Protein AF-K9U3Z9-F1 (afdb_monomer_lite)

InterPro domains:
  IPR059100 Bacterial TSP3 repeat [PF18884] (28-43)
  IPR059100 Bacterial TSP3 repeat [PF18884] (50-68)

pLDDT: mean 78.44, std 15.31, range [40.16, 95.62]

Sequence (198 aa):
MAPHNDRFLPPSHAQKVRRQKERELELDLDGDGLTVREELKYGLHPYAPDSDGDGIYDGDEVASNTNPRRYNNLKQPLQQRDRLQEYATNCISKKAELRQRYLEHAKRVLGRPQLTYDELASQIASDRWLAQALDSQVLQSAYSANEQDAQYLLSQSPYIQFHAHEADSTPDRLLSYVREVVAATNSNVLKTDEDLYI

Structure (mmCIF, N/CA/C/O backbone):
data_AF-K9U3Z9-F1
#
_entry.id   AF-K9U3Z9-F1
#
loop_
_atom_site.group_PDB
_atom_site.id
_atom_site.type_symbol
_atom_site.label_atom_id
_atom_site.label_alt_id
_atom_site.label_comp_id
_atom_site.label_asym_id
_atom_site.label_entity_id
_atom_site.label_seq_id
_atom_site.pdbx_PDB_ins_code
_atom_site.Cartn_x
_atom_site.Cartn_y
_atom_site.Cartn_z
_atom_site.occupancy
_atom_site.B_iso_or_equiv
_atom_site.auth_seq_id
_atom_site.auth_comp_id
_atom_site.auth_asym_id
_atom_site.auth_atom_id
_atom_site.pdbx_PDB_model_num
ATOM 1 N N . MET A 1 1 ? -32.522 39.594 -22.644 1.00 40.16 1 MET A N 1
ATOM 2 C CA . MET A 1 1 ? -31.278 38.813 -22.808 1.00 40.16 1 MET A CA 1
ATOM 3 C C . MET A 1 1 ? -30.742 38.537 -21.414 1.00 40.16 1 MET A C 1
ATOM 5 O O . MET A 1 1 ? -30.269 39.466 -20.779 1.00 40.16 1 MET A O 1
ATOM 9 N N . ALA A 1 2 ? -30.934 37.325 -20.894 1.00 43.78 2 ALA A N 1
ATOM 10 C CA . ALA A 1 2 ? -30.331 36.903 -19.628 1.00 43.78 2 ALA A CA 1
ATOM 11 C C . ALA A 1 2 ? -29.045 36.123 -19.954 1.00 43.78 2 ALA A C 1
ATOM 13 O O . ALA A 1 2 ? -29.073 35.335 -20.903 1.00 43.78 2 ALA A O 1
ATOM 14 N N . PRO A 1 3 ? -27.927 36.350 -19.246 1.00 54.16 3 PRO A N 1
ATOM 15 C CA . PRO A 1 3 ? -26.691 35.633 -19.517 1.00 54.16 3 PRO A CA 1
ATOM 16 C C . PRO A 1 3 ? -26.856 34.157 -19.145 1.00 54.16 3 PRO A C 1
ATOM 18 O O . PRO A 1 3 ? -27.373 33.824 -18.077 1.00 54.16 3 PRO A O 1
ATOM 21 N N . HIS A 1 4 ? -26.427 33.278 -20.051 1.00 48.12 4 HIS A N 1
ATOM 22 C CA . HIS A 1 4 ? -26.295 31.851 -19.800 1.00 48.12 4 HIS A CA 1
ATOM 23 C C . HIS A 1 4 ? -25.329 31.651 -18.633 1.00 48.12 4 HIS A C 1
ATOM 25 O O . HIS A 1 4 ? -24.129 31.875 -18.750 1.00 48.12 4 HIS A O 1
ATOM 31 N N . ASN A 1 5 ? -25.885 31.271 -17.487 1.00 44.75 5 ASN A N 1
ATOM 32 C CA . ASN A 1 5 ? -25.116 30.795 -16.357 1.00 44.75 5 ASN A CA 1
ATOM 33 C C . ASN A 1 5 ? -24.644 29.385 -16.734 1.00 44.75 5 ASN A C 1
ATOM 35 O O . ASN A 1 5 ? -25.454 28.454 -16.719 1.00 44.75 5 ASN A O 1
ATOM 39 N N . ASP A 1 6 ? -23.382 29.249 -17.149 1.00 51.72 6 ASP A N 1
ATOM 40 C CA . ASP A 1 6 ? -22.739 27.953 -17.370 1.00 51.72 6 ASP A CA 1
ATOM 41 C C . ASP A 1 6 ? -22.708 27.213 -16.034 1.00 51.72 6 ASP A C 1
ATOM 43 O O . ASP A 1 6 ? -21.829 27.371 -15.185 1.00 51.72 6 ASP A O 1
ATOM 47 N N . ARG A 1 7 ? -23.777 26.452 -15.811 1.00 54.66 7 ARG A N 1
ATOM 48 C CA . ARG A 1 7 ? -24.009 25.654 -14.622 1.00 54.66 7 ARG A CA 1
ATOM 49 C C . ARG A 1 7 ? -22.943 24.568 -14.628 1.00 54.66 7 ARG A C 1
ATOM 51 O O . ARG A 1 7 ? -23.078 23.578 -15.341 1.00 54.66 7 ARG A O 1
ATOM 58 N N . PHE A 1 8 ? -21.876 24.783 -13.864 1.00 61.97 8 PHE A N 1
ATOM 59 C CA . PHE A 1 8 ? -20.831 23.798 -13.612 1.00 61.97 8 PHE A CA 1
ATOM 60 C C . PHE A 1 8 ? -21.503 22.524 -13.080 1.00 61.97 8 PHE A C 1
ATOM 62 O O . PHE A 1 8 ? -21.902 22.447 -11.917 1.00 61.97 8 PHE A O 1
ATOM 69 N N . LEU A 1 9 ? -21.732 21.549 -13.960 1.00 53.47 9 LEU A N 1
ATOM 70 C CA . LEU A 1 9 ? -22.293 20.264 -13.572 1.00 53.47 9 LEU A CA 1
ATOM 71 C C . LEU A 1 9 ? -21.217 19.521 -12.774 1.00 53.47 9 LEU A C 1
ATOM 73 O O . LEU A 1 9 ? -20.093 19.377 -13.267 1.00 53.47 9 LEU A O 1
ATOM 77 N N . PRO A 1 10 ? -21.518 19.053 -11.551 1.00 63.38 10 PRO A N 1
ATOM 78 C CA . PRO A 1 10 ? -20.562 18.260 -10.801 1.00 63.38 10 PRO A CA 1
ATOM 79 C C . PRO A 1 10 ? -20.246 16.969 -11.573 1.00 63.38 10 PRO A C 1
ATOM 81 O O . PRO A 1 10 ? -21.118 16.427 -12.259 1.00 63.38 10 PRO A O 1
ATOM 84 N N . PRO A 1 11 ? -19.009 16.453 -11.471 1.00 65.62 11 PRO A N 1
ATOM 85 C CA . PRO A 1 11 ? -18.611 15.254 -12.194 1.00 65.62 11 PRO A CA 1
ATOM 86 C C . PRO A 1 11 ? -19.498 14.064 -11.812 1.00 65.62 11 PRO A C 1
ATOM 88 O O . PRO A 1 11 ? -19.771 13.825 -10.631 1.00 65.62 11 PRO A O 1
ATOM 91 N N . SER A 1 12 ? -19.911 13.298 -12.823 1.00 78.06 12 SER A N 1
ATOM 92 C CA . SER A 1 12 ? -20.665 12.051 -12.644 1.00 78.06 12 SER A CA 1
ATOM 93 C C . SER A 1 12 ? -19.870 11.022 -11.832 1.00 78.06 12 SER A C 1
ATOM 95 O O . SER A 1 12 ? -18.638 11.059 -11.795 1.00 78.06 12 SER A O 1
ATOM 97 N N . HIS A 1 13 ? -20.556 10.050 -11.221 1.00 67.88 13 HIS A N 1
ATOM 98 C CA . HIS A 1 13 ? -19.904 8.956 -10.489 1.00 67.88 13 HIS A CA 1
ATOM 99 C C . HIS A 1 13 ? -18.873 8.210 -11.358 1.00 67.88 13 HIS A C 1
ATOM 101 O O . HIS A 1 13 ? -17.751 7.982 -10.921 1.00 67.88 13 HIS A O 1
ATOM 107 N N . ALA A 1 14 ? -19.190 7.952 -12.631 1.00 67.31 14 ALA A N 1
ATOM 108 C CA . ALA A 1 14 ? -18.262 7.325 -13.572 1.00 67.31 14 ALA A CA 1
ATOM 109 C C . ALA A 1 14 ? -16.999 8.171 -13.832 1.00 67.31 14 ALA A C 1
ATOM 111 O O . ALA A 1 14 ? -15.903 7.628 -13.959 1.00 67.31 14 ALA A O 1
ATOM 112 N N . GLN A 1 15 ? -17.124 9.502 -13.885 1.00 71.06 15 GLN A N 1
ATOM 113 C CA . GLN A 1 15 ? -15.974 10.404 -14.020 1.00 71.06 15 GLN A CA 1
ATOM 114 C C . GLN A 1 15 ? -15.142 10.472 -12.734 1.00 71.06 15 GLN A C 1
ATOM 116 O O . GLN A 1 15 ? -13.920 10.567 -12.818 1.00 71.06 15 GLN A O 1
ATOM 121 N N . LYS A 1 16 ? -15.778 10.388 -11.557 1.00 68.19 16 LYS A N 1
ATOM 122 C CA . LYS A 1 16 ? -15.077 10.304 -10.266 1.00 68.19 16 LYS A CA 1
ATOM 123 C C . LYS A 1 16 ? -14.263 9.010 -10.162 1.00 68.19 16 LYS A C 1
ATOM 125 O O . LYS A 1 16 ? -13.071 9.086 -9.893 1.00 68.19 16 LYS A O 1
ATOM 130 N N . VAL A 1 17 ? -14.867 7.862 -10.482 1.00 66.38 17 VAL A N 1
ATOM 131 C CA . VAL A 1 17 ? -14.200 6.545 -10.477 1.00 66.38 17 VAL A CA 1
ATOM 132 C C . VAL A 1 17 ? -13.048 6.487 -11.486 1.00 66.38 17 VAL A C 1
ATOM 134 O O . VAL A 1 17 ? -11.973 5.989 -11.166 1.00 66.38 17 VAL A O 1
ATOM 137 N N . ARG A 1 18 ? -13.227 7.035 -12.696 1.00 73.25 18 ARG A N 1
ATOM 138 C CA . ARG A 1 18 ? -12.149 7.108 -13.700 1.00 73.25 18 ARG A CA 1
ATOM 139 C C . ARG A 1 18 ? -10.963 7.941 -13.225 1.00 73.25 18 ARG A C 1
ATOM 141 O O . ARG A 1 18 ? -9.842 7.453 -13.273 1.00 73.25 18 ARG A O 1
ATOM 148 N N . ARG A 1 19 ? -11.216 9.143 -12.699 1.00 72.19 19 ARG A N 1
ATOM 149 C CA . ARG A 1 19 ? -10.159 9.998 -12.135 1.00 72.19 19 ARG A CA 1
ATOM 150 C C . ARG A 1 19 ? -9.452 9.335 -10.957 1.00 72.19 19 ARG A C 1
ATOM 152 O O . ARG A 1 19 ? -8.249 9.486 -10.808 1.00 72.19 19 ARG A O 1
ATOM 159 N N . GLN A 1 20 ? -10.193 8.610 -10.125 1.00 67.69 20 GLN A N 1
ATOM 160 C CA . GLN A 1 20 ? -9.635 7.875 -8.994 1.00 67.69 20 GLN A CA 1
ATOM 161 C C . GLN A 1 20 ? -8.691 6.761 -9.464 1.00 67.69 20 GLN A C 1
ATOM 163 O O . GLN A 1 20 ? -7.553 6.697 -9.010 1.00 67.69 20 GLN A O 1
ATOM 168 N N . LYS A 1 21 ? -9.127 5.957 -10.443 1.00 75.19 21 LYS A N 1
ATOM 169 C CA . LYS A 1 21 ? -8.301 4.918 -11.068 1.00 75.19 21 LYS A CA 1
ATOM 170 C C . LYS A 1 21 ? -7.051 5.497 -11.739 1.00 75.19 21 LYS A C 1
ATOM 172 O O . LYS A 1 21 ? -5.985 4.908 -11.655 1.00 75.19 21 LYS A O 1
ATOM 177 N N . GLU A 1 22 ? -7.166 6.640 -12.409 1.00 79.44 22 GLU A N 1
ATOM 178 C CA . GLU A 1 22 ? -6.026 7.300 -13.058 1.00 79.44 22 GLU A CA 1
ATOM 179 C C . GLU A 1 22 ? -4.981 7.793 -12.052 1.00 79.44 22 GLU A C 1
ATOM 181 O O . GLU A 1 22 ? -3.794 7.645 -12.324 1.00 79.44 22 GLU A O 1
ATOM 186 N N . ARG A 1 23 ? -5.411 8.307 -10.890 1.00 79.06 23 ARG A N 1
ATOM 187 C CA . ARG A 1 23 ? -4.505 8.744 -9.816 1.00 79.06 23 ARG A CA 1
ATOM 188 C C . ARG A 1 23 ? -3.756 7.590 -9.164 1.00 79.06 23 ARG A C 1
ATOM 190 O O . ARG A 1 23 ? -2.570 7.728 -8.919 1.00 79.06 23 ARG A O 1
ATOM 197 N N . GLU A 1 24 ? -4.436 6.476 -8.896 1.00 81.56 24 GLU A N 1
ATOM 198 C CA . GLU A 1 24 ? -3.820 5.251 -8.355 1.00 81.56 24 GLU A CA 1
ATOM 199 C C . GLU A 1 24 ? -2.694 4.748 -9.269 1.00 81.56 24 GLU A C 1
ATOM 201 O O . GLU A 1 24 ? -1.624 4.386 -8.800 1.00 81.56 24 GLU A O 1
ATOM 206 N N . LEU A 1 25 ? -2.902 4.816 -10.588 1.00 87.50 25 LEU A N 1
ATOM 207 C CA . LEU A 1 25 ? -1.903 4.431 -11.585 1.00 87.50 25 LEU A CA 1
ATOM 208 C C . LEU A 1 25 ? -0.651 5.331 -11.599 1.00 87.50 25 LEU A C 1
ATOM 210 O O . LEU A 1 25 ? 0.338 4.964 -12.221 1.00 87.50 25 LEU A O 1
ATOM 214 N N . GLU A 1 26 ? -0.692 6.505 -10.973 1.00 89.31 26 GLU A N 1
ATOM 215 C CA . GLU A 1 26 ? 0.417 7.471 -10.935 1.00 89.31 26 GLU A CA 1
ATOM 216 C C . GLU A 1 26 ? 1.172 7.457 -9.598 1.00 89.31 26 GLU A C 1
ATOM 218 O O . GLU A 1 26 ? 2.056 8.286 -9.386 1.00 89.31 26 GLU A O 1
ATOM 223 N N . LEU A 1 27 ? 0.828 6.538 -8.691 1.00 87.62 27 LEU A N 1
ATOM 224 C CA . LEU A 1 27 ? 1.519 6.352 -7.415 1.00 87.62 27 LEU A CA 1
ATOM 225 C C . LEU A 1 27 ? 2.671 5.356 -7.547 1.00 87.62 27 LEU A C 1
ATOM 227 O O . LEU A 1 27 ? 2.605 4.456 -8.373 1.00 87.62 27 LEU A O 1
ATOM 231 N N . ASP A 1 28 ? 3.676 5.517 -6.693 1.00 88.62 28 ASP A N 1
ATOM 232 C CA . ASP A 1 28 ? 4.820 4.616 -6.498 1.00 88.62 28 ASP A CA 1
ATOM 233 C C . ASP A 1 28 ? 4.625 3.920 -5.141 1.00 88.62 28 ASP A C 1
ATOM 235 O O . ASP A 1 28 ? 4.981 4.458 -4.092 1.00 88.62 28 ASP A O 1
ATOM 239 N N . LEU A 1 29 ? 3.867 2.821 -5.134 1.00 86.94 29 LEU A N 1
ATOM 240 C CA . LEU A 1 29 ? 3.216 2.293 -3.925 1.00 86.94 29 LEU A CA 1
ATOM 241 C C . LEU A 1 29 ? 4.158 1.521 -2.991 1.00 86.94 29 LEU A C 1
ATOM 243 O O . LEU A 1 29 ? 3.881 1.444 -1.781 1.00 86.94 29 LEU A O 1
ATOM 247 N N . ASP A 1 30 ? 5.246 0.975 -3.521 1.00 85.06 30 ASP A N 1
ATOM 248 C CA . ASP A 1 30 ? 6.311 0.310 -2.772 1.00 85.06 30 ASP A CA 1
ATOM 249 C C . ASP A 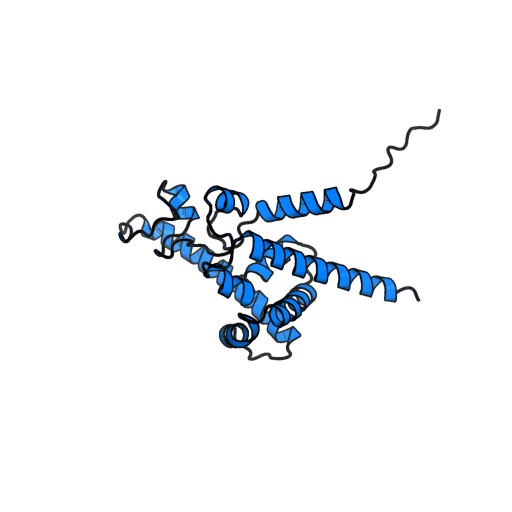1 30 ? 7.599 1.135 -2.659 1.00 85.06 30 ASP A C 1
ATOM 251 O O . ASP A 1 30 ? 8.429 0.829 -1.793 1.00 85.06 30 ASP A O 1
ATOM 255 N N . GLY A 1 31 ? 7.697 2.240 -3.398 1.00 82.88 31 GLY A N 1
ATOM 256 C CA . GLY A 1 31 ? 8.757 3.225 -3.266 1.00 82.88 31 GLY A CA 1
ATOM 257 C C . GLY A 1 31 ? 10.001 2.887 -4.073 1.00 82.88 31 GLY A C 1
ATOM 258 O O . GLY A 1 31 ? 11.070 3.362 -3.692 1.00 82.88 31 GLY A O 1
ATOM 259 N N . ASP A 1 32 ? 9.905 2.047 -5.099 1.00 83.06 32 ASP A N 1
ATOM 260 C CA . ASP A 1 32 ? 11.041 1.579 -5.897 1.00 83.06 32 ASP A CA 1
ATOM 261 C C . ASP A 1 32 ? 11.401 2.520 -7.068 1.00 83.06 32 ASP A C 1
ATOM 263 O O . ASP A 1 32 ? 12.413 2.325 -7.745 1.00 83.06 32 ASP A O 1
ATOM 267 N N . GLY A 1 33 ? 10.593 3.568 -7.270 1.00 85.69 33 GLY A N 1
ATOM 268 C CA . GLY A 1 33 ? 10.784 4.582 -8.304 1.00 85.69 33 GLY A CA 1
ATOM 269 C C . GLY A 1 33 ? 9.969 4.370 -9.575 1.00 85.69 33 GLY A C 1
ATOM 270 O O . GLY A 1 33 ? 10.052 5.220 -10.470 1.00 85.69 33 GLY A O 1
ATOM 271 N N . LEU A 1 34 ? 9.173 3.303 -9.663 1.00 89.12 34 LEU A N 1
ATOM 272 C CA . LEU A 1 34 ? 8.210 3.082 -10.734 1.00 89.12 34 LEU A CA 1
ATOM 273 C C . LEU A 1 34 ? 6.796 3.430 -10.275 1.00 89.12 34 LEU A C 1
ATOM 275 O O . LEU A 1 34 ? 6.372 3.180 -9.154 1.00 89.12 34 LEU A O 1
ATOM 279 N N . THR A 1 35 ? 6.023 4.027 -11.177 1.00 93.00 35 THR A N 1
ATOM 280 C CA . THR A 1 35 ? 4.585 4.172 -10.944 1.00 93.00 35 THR A CA 1
ATOM 281 C C . THR A 1 35 ? 3.870 2.846 -11.181 1.00 93.00 35 THR A C 1
ATOM 283 O O . THR A 1 35 ? 4.245 2.087 -12.075 1.00 93.00 35 THR A O 1
ATOM 286 N N . VAL A 1 36 ? 2.726 2.639 -10.525 1.00 90.25 36 VAL A N 1
ATOM 287 C CA . VAL A 1 36 ? 1.837 1.485 -10.755 1.00 90.25 36 VAL A CA 1
ATOM 288 C C . VAL A 1 36 ? 1.567 1.283 -12.256 1.00 90.25 36 VAL A C 1
ATOM 290 O O . VAL A 1 36 ? 1.498 0.158 -12.747 1.00 90.25 36 VAL A O 1
ATOM 293 N N . ARG A 1 37 ? 1.412 2.362 -13.037 1.00 92.44 37 ARG A N 1
ATOM 294 C CA . ARG A 1 37 ? 1.233 2.282 -14.499 1.00 92.44 37 ARG A CA 1
ATOM 295 C C . ARG A 1 37 ? 2.447 1.687 -15.209 1.00 92.44 37 ARG A C 1
ATOM 297 O O . ARG A 1 37 ? 2.268 0.933 -16.168 1.00 92.44 37 ARG A O 1
ATOM 304 N N . GLU A 1 38 ? 3.648 2.083 -14.812 1.00 93.31 38 GLU A N 1
ATOM 305 C CA . GLU A 1 38 ? 4.902 1.585 -15.378 1.00 93.31 38 GLU A CA 1
ATOM 306 C C . GLU A 1 38 ? 5.121 0.131 -14.992 1.00 93.31 38 GLU A C 1
ATOM 308 O O . GLU A 1 38 ? 5.372 -0.696 -15.869 1.00 93.31 38 GLU A O 1
ATOM 313 N N . GLU A 1 39 ? 4.906 -0.208 -13.730 1.00 92.50 39 GLU A N 1
ATOM 314 C CA . GLU A 1 39 ? 5.017 -1.575 -13.240 1.00 92.50 39 GLU A CA 1
ATOM 315 C C . GLU A 1 39 ? 4.067 -2.515 -13.972 1.00 92.50 39 GLU A C 1
ATOM 317 O O . GLU A 1 39 ? 4.501 -3.506 -14.558 1.00 92.50 39 GLU A O 1
ATOM 322 N N . LEU A 1 40 ? 2.783 -2.160 -14.083 1.00 90.81 40 LEU A N 1
ATOM 323 C CA . LEU A 1 40 ? 1.809 -2.959 -14.835 1.00 90.81 40 LEU A CA 1
ATOM 324 C C . LEU A 1 40 ? 2.183 -3.104 -16.319 1.00 90.81 40 LEU A C 1
ATOM 326 O O . LEU A 1 40 ? 1.872 -4.124 -16.936 1.00 90.81 40 LEU A O 1
ATOM 330 N N . LYS A 1 41 ? 2.861 -2.110 -16.906 1.00 91.50 41 LYS A N 1
ATOM 331 C CA . LYS A 1 41 ? 3.338 -2.160 -18.297 1.00 91.50 41 LYS A CA 1
ATOM 332 C C . LYS A 1 41 ? 4.510 -3.130 -18.464 1.00 91.50 41 LYS A C 1
ATOM 334 O O . LYS A 1 41 ? 4.579 -3.809 -19.489 1.00 91.50 41 LYS A O 1
ATOM 339 N N . TYR A 1 42 ? 5.412 -3.198 -17.488 1.00 87.19 42 TYR A N 1
ATOM 340 C CA . TYR A 1 42 ? 6.500 -4.181 -17.447 1.00 87.19 42 TYR A CA 1
ATOM 341 C C . TYR A 1 42 ? 6.038 -5.543 -16.889 1.00 87.19 42 TYR A C 1
ATOM 343 O O . TYR A 1 42 ? 6.725 -6.554 -17.033 1.00 87.19 42 TYR A O 1
ATOM 351 N N . GLY A 1 43 ? 4.824 -5.596 -16.336 1.00 88.62 43 GLY A N 1
ATOM 352 C CA . GLY A 1 43 ? 4.223 -6.754 -15.682 1.00 88.62 43 GLY A CA 1
ATOM 353 C C . GLY A 1 43 ? 4.829 -7.059 -14.306 1.00 88.62 43 GLY A C 1
ATOM 354 O O . GLY A 1 43 ? 4.812 -8.215 -13.882 1.00 88.62 43 GLY A O 1
ATOM 355 N N . LEU A 1 44 ? 5.378 -6.038 -13.664 1.00 89.81 44 LEU A N 1
ATOM 356 C CA . LEU A 1 44 ? 5.907 -6.035 -12.306 1.00 89.81 44 LEU A CA 1
ATOM 357 C C . LEU A 1 44 ? 4.775 -5.919 -11.285 1.00 89.81 44 LEU A C 1
ATOM 359 O O . LEU A 1 44 ? 3.596 -5.832 -11.664 1.00 89.81 44 LEU A O 1
ATOM 363 N N . HIS A 1 45 ? 5.120 -5.985 -10.005 1.00 89.62 45 HIS A N 1
ATOM 364 C CA . HIS A 1 45 ? 4.149 -6.051 -8.932 1.00 89.62 45 HIS A CA 1
ATOM 365 C C . HIS A 1 45 ? 4.131 -4.763 -8.081 1.00 89.62 45 HIS A C 1
ATOM 367 O O . HIS A 1 45 ? 5.000 -4.628 -7.231 1.00 89.62 45 HIS A O 1
ATOM 373 N N . PRO A 1 46 ? 3.048 -3.948 -8.122 1.00 90.81 46 PRO A N 1
ATOM 374 C CA . PRO A 1 46 ? 2.977 -2.615 -7.496 1.00 90.81 46 PRO A CA 1
ATOM 375 C C . PRO A 1 46 ? 3.053 -2.484 -5.980 1.00 90.81 46 PRO A C 1
ATOM 377 O O . PRO A 1 46 ? 2.685 -1.467 -5.406 1.00 90.81 46 PRO A O 1
ATOM 380 N N . TYR A 1 47 ? 3.409 -3.551 -5.294 1.00 89.25 47 TYR A N 1
ATOM 381 C CA . TYR A 1 47 ? 3.547 -3.577 -3.844 1.00 89.25 47 TYR A CA 1
ATOM 382 C C . TYR A 1 47 ? 4.823 -4.319 -3.425 1.00 89.25 47 TYR A C 1
ATOM 384 O O . TYR A 1 47 ? 5.006 -4.584 -2.229 1.00 89.25 47 TYR A O 1
ATOM 392 N N . ALA A 1 48 ? 5.662 -4.689 -4.393 1.00 86.88 48 ALA A N 1
ATOM 393 C CA . ALA A 1 48 ? 6.870 -5.469 -4.224 1.00 86.88 48 ALA A CA 1
ATOM 394 C C . ALA A 1 48 ? 8.011 -4.765 -4.982 1.00 86.88 48 ALA A C 1
ATOM 396 O O . ALA A 1 48 ? 8.105 -4.927 -6.191 1.00 86.88 48 ALA A O 1
ATOM 397 N N . PRO A 1 49 ? 8.922 -4.075 -4.268 1.00 84.12 49 PRO A N 1
ATOM 398 C CA . PRO A 1 49 ? 9.940 -3.230 -4.900 1.00 84.12 49 PRO A CA 1
ATOM 399 C C . PRO A 1 49 ? 11.013 -4.022 -5.664 1.00 84.12 49 PRO A C 1
ATOM 401 O O . PRO A 1 49 ? 11.897 -3.439 -6.271 1.00 84.12 49 PRO A O 1
ATOM 404 N N . ASP A 1 50 ? 10.987 -5.346 -5.542 1.00 85.50 50 ASP A N 1
ATOM 405 C CA . ASP A 1 50 ? 11.837 -6.322 -6.217 1.00 85.50 50 ASP A CA 1
ATOM 406 C C . ASP A 1 50 ? 10.901 -7.477 -6.598 1.00 85.50 50 ASP A C 1
ATOM 408 O O . ASP A 1 50 ? 10.495 -8.279 -5.740 1.00 85.50 50 ASP A O 1
ATOM 412 N N . SER A 1 51 ? 10.458 -7.486 -7.855 1.00 86.94 51 SER A N 1
ATOM 413 C CA . SER A 1 51 ? 9.427 -8.406 -8.343 1.00 86.94 51 SER A CA 1
ATOM 414 C C . SER A 1 51 ? 9.944 -9.826 -8.557 1.00 86.94 51 SER A C 1
ATOM 416 O O . SER A 1 51 ? 9.143 -10.768 -8.571 1.00 86.94 51 SER A O 1
ATOM 418 N N . ASP A 1 52 ? 11.250 -10.007 -8.762 1.00 84.94 52 ASP A N 1
ATOM 419 C CA . ASP A 1 52 ? 11.848 -11.318 -9.030 1.00 84.94 52 ASP A CA 1
ATOM 420 C C . ASP A 1 52 ? 12.666 -11.894 -7.863 1.00 84.94 52 ASP A C 1
ATOM 422 O O . ASP A 1 52 ? 12.940 -13.101 -7.841 1.00 84.94 52 ASP A O 1
ATOM 426 N N . GLY A 1 53 ? 12.933 -11.080 -6.844 1.00 83.75 53 GLY A N 1
ATOM 427 C CA . GLY A 1 53 ? 13.514 -11.462 -5.564 1.00 83.75 53 GLY A CA 1
ATOM 428 C C . GLY A 1 53 ? 15.034 -11.598 -5.577 1.00 83.75 53 GLY A C 1
ATOM 429 O O . GLY A 1 53 ? 15.578 -12.300 -4.711 1.00 83.75 53 GLY A O 1
ATOM 430 N N . ASP A 1 54 ? 15.732 -11.018 -6.553 1.00 79.81 54 ASP A N 1
ATOM 431 C CA . ASP A 1 54 ? 17.190 -11.112 -6.668 1.00 79.81 54 ASP A CA 1
ATOM 432 C C . ASP A 1 54 ? 17.973 -10.103 -5.807 1.00 79.81 54 ASP A C 1
ATOM 434 O O . ASP A 1 54 ? 19.192 -10.243 -5.614 1.00 79.81 54 ASP A O 1
ATOM 438 N N . GLY A 1 55 ? 17.262 -9.154 -5.198 1.00 78.56 55 GLY A N 1
ATOM 439 C CA . GLY A 1 55 ? 17.796 -8.105 -4.342 1.00 78.56 55 GLY A CA 1
ATOM 440 C C . GLY A 1 55 ? 18.153 -6.808 -5.069 1.00 78.56 55 GLY A C 1
ATOM 441 O O . GLY A 1 55 ? 18.821 -5.962 -4.460 1.00 78.56 55 GLY A O 1
ATOM 442 N N . ILE A 1 56 ? 17.758 -6.647 -6.330 1.00 79.44 56 ILE A N 1
ATOM 443 C CA . ILE A 1 56 ? 17.806 -5.401 -7.098 1.00 79.44 56 ILE A CA 1
ATOM 444 C C . ILE A 1 56 ? 16.366 -4.905 -7.268 1.00 79.44 56 ILE A C 1
ATOM 446 O O . ILE A 1 56 ? 15.458 -5.688 -7.496 1.00 79.44 56 ILE A O 1
ATOM 450 N N . TYR A 1 57 ? 16.141 -3.602 -7.103 1.00 85.94 57 TYR A N 1
ATOM 451 C CA . TYR A 1 57 ? 14.798 -3.048 -7.248 1.00 85.94 57 TYR A CA 1
ATOM 452 C C . TYR A 1 57 ? 14.397 -2.883 -8.709 1.00 85.94 57 TYR A C 1
ATOM 454 O O . TYR A 1 57 ? 15.244 -2.554 -9.549 1.00 85.94 57 TYR A O 1
ATOM 462 N N . ASP A 1 58 ? 13.107 -3.038 -9.007 1.00 87.62 58 ASP A N 1
ATOM 463 C CA . ASP A 1 58 ? 12.638 -3.032 -10.391 1.00 87.62 58 ASP A CA 1
ATOM 464 C C . ASP A 1 58 ? 12.924 -1.680 -11.070 1.00 87.62 58 ASP A C 1
ATOM 466 O O . ASP A 1 58 ? 13.375 -1.633 -12.222 1.00 87.62 58 ASP A O 1
ATOM 470 N N . GLY A 1 59 ? 12.741 -0.567 -10.354 1.00 85.44 59 GLY A N 1
ATOM 471 C CA . GLY A 1 59 ? 13.095 0.772 -10.830 1.00 85.44 59 GLY A CA 1
ATOM 472 C C . GLY A 1 59 ? 14.575 0.941 -11.184 1.00 85.44 59 GLY A C 1
ATOM 473 O O . GLY A 1 59 ? 14.904 1.546 -12.213 1.00 85.44 59 GLY A O 1
ATOM 474 N N . ASP A 1 60 ? 15.478 0.348 -10.400 1.00 83.56 60 ASP A N 1
ATOM 475 C CA . ASP A 1 60 ? 16.920 0.374 -10.672 1.00 83.56 60 ASP A CA 1
ATOM 476 C C . ASP A 1 60 ? 17.272 -0.454 -11.910 1.00 83.56 60 ASP A C 1
ATOM 478 O O . ASP A 1 60 ? 18.125 -0.062 -12.722 1.00 83.56 60 ASP A O 1
ATOM 482 N N . GLU A 1 61 ? 16.599 -1.588 -12.082 1.00 86.81 61 GLU A N 1
ATOM 483 C CA . GLU A 1 61 ? 16.763 -2.451 -13.241 1.00 86.81 61 GLU A CA 1
ATOM 484 C C . GLU A 1 61 ? 16.271 -1.792 -14.528 1.00 86.81 61 GLU A C 1
ATOM 486 O O . GLU A 1 61 ? 16.991 -1.762 -15.534 1.00 86.81 61 GLU A O 1
ATOM 491 N N . VAL A 1 62 ? 15.091 -1.170 -14.490 1.00 87.69 62 VAL A N 1
ATOM 492 C CA . VAL A 1 62 ? 14.551 -0.400 -15.616 1.00 87.69 62 VAL A CA 1
ATOM 493 C C . VAL A 1 62 ? 15.482 0.762 -15.971 1.00 87.69 62 VAL A C 1
ATOM 495 O O . VAL A 1 62 ? 15.814 0.943 -17.147 1.00 87.69 62 VAL A O 1
ATOM 498 N N . ALA A 1 63 ? 15.970 1.518 -14.982 1.00 85.69 63 ALA A N 1
ATOM 499 C CA . ALA A 1 63 ? 16.910 2.619 -15.205 1.00 85.69 63 ALA A CA 1
ATOM 500 C C . ALA A 1 63 ? 18.252 2.143 -15.793 1.00 85.69 63 ALA A C 1
ATOM 502 O O . ALA A 1 63 ? 18.872 2.843 -16.603 1.00 85.69 63 ALA A O 1
ATOM 503 N N . SER A 1 64 ? 18.686 0.936 -15.425 1.00 80.81 64 SER A N 1
ATOM 504 C CA . SER A 1 64 ? 19.929 0.313 -15.894 1.00 80.81 64 SER A CA 1
ATOM 505 C C . SER A 1 64 ? 19.773 -0.470 -17.204 1.00 80.81 64 SER A C 1
ATOM 507 O O . SER A 1 64 ? 20.763 -1.001 -17.713 1.00 80.81 64 SER A O 1
ATOM 509 N N . ASN A 1 65 ? 18.569 -0.511 -17.790 1.00 84.81 65 ASN A N 1
ATOM 510 C CA . ASN A 1 65 ? 18.212 -1.354 -18.938 1.00 84.81 65 ASN A CA 1
ATOM 511 C C . ASN A 1 65 ? 18.497 -2.856 -18.712 1.00 84.81 65 ASN A C 1
ATOM 513 O O . ASN A 1 65 ? 18.857 -3.571 -19.655 1.00 84.81 65 ASN A O 1
ATOM 517 N N . THR A 1 66 ? 18.358 -3.339 -17.476 1.00 83.69 66 THR A N 1
ATOM 518 C CA . THR A 1 66 ? 18.325 -4.775 -17.161 1.00 83.69 66 THR A CA 1
ATOM 519 C C . THR A 1 66 ? 16.880 -5.283 -17.169 1.00 83.69 66 THR A C 1
ATOM 521 O O . THR A 1 66 ? 15.976 -4.590 -17.641 1.00 83.69 66 THR A O 1
ATOM 524 N N . ASN A 1 67 ? 16.664 -6.548 -16.801 1.00 86.00 67 ASN A N 1
ATOM 525 C CA . ASN A 1 67 ? 15.353 -7.177 -16.919 1.00 86.00 67 ASN A CA 1
ATOM 526 C C . ASN A 1 67 ? 14.755 -7.404 -15.520 1.00 86.00 67 ASN A C 1
ATOM 528 O O . ASN A 1 67 ? 15.106 -8.426 -14.941 1.00 86.00 67 ASN A O 1
ATOM 532 N N . PRO A 1 68 ? 13.789 -6.569 -15.078 1.00 87.56 68 PRO A N 1
ATOM 533 C CA . PRO A 1 68 ? 13.186 -6.591 -13.731 1.00 87.56 68 PRO A CA 1
ATOM 534 C C . PRO A 1 68 ? 12.306 -7.813 -13.417 1.00 87.56 68 PRO A C 1
ATOM 536 O O . PRO A 1 68 ? 11.491 -7.835 -12.506 1.00 87.56 68 PRO A O 1
ATOM 539 N N . ARG A 1 69 ? 12.351 -8.831 -14.272 1.00 87.44 69 ARG A N 1
ATOM 540 C CA . ARG A 1 69 ? 11.561 -10.064 -14.139 1.00 87.44 69 ARG A CA 1
ATOM 541 C C . ARG A 1 69 ? 12.427 -11.303 -14.147 1.00 87.44 69 ARG A C 1
ATOM 543 O O . ARG A 1 69 ? 11.911 -12.421 -14.276 1.00 87.44 69 ARG A O 1
ATOM 550 N N . ARG A 1 70 ? 13.736 -11.114 -14.195 1.00 85.94 70 ARG A N 1
ATOM 551 C CA . ARG A 1 70 ? 14.683 -12.183 -14.402 1.00 85.94 70 ARG A CA 1
ATOM 552 C C . ARG A 1 70 ? 15.750 -12.115 -13.327 1.00 85.94 70 ARG A C 1
ATOM 554 O O . ARG A 1 70 ? 16.799 -11.517 -13.546 1.00 85.94 70 ARG A O 1
ATOM 561 N N . TYR A 1 71 ? 15.541 -12.989 -12.351 1.00 81.62 71 TYR A N 1
ATOM 562 C CA . TYR A 1 71 ? 16.456 -13.243 -11.255 1.00 81.62 71 TYR A CA 1
ATOM 563 C C . TYR A 1 71 ? 17.931 -13.202 -11.677 1.00 81.62 71 TYR A C 1
ATOM 565 O O . TYR A 1 71 ? 18.406 -14.039 -12.470 1.00 81.62 71 TYR A O 1
ATOM 573 N N . ASN A 1 72 ? 18.661 -12.229 -11.142 1.00 78.56 72 ASN A N 1
ATOM 574 C CA . ASN A 1 72 ? 20.059 -11.981 -11.429 1.00 78.56 72 ASN A CA 1
ATOM 575 C C . ASN A 1 72 ? 20.979 -12.557 -10.345 1.00 78.56 72 ASN A C 1
ATOM 577 O O . ASN A 1 72 ? 21.160 -12.026 -9.254 1.00 78.56 72 ASN A O 1
ATOM 581 N N . ASN A 1 73 ? 21.703 -13.621 -10.698 1.00 71.69 73 ASN A N 1
ATOM 582 C CA . ASN A 1 73 ? 22.703 -14.221 -9.806 1.00 71.69 73 ASN A CA 1
ATOM 583 C C . ASN A 1 73 ? 23.978 -13.367 -9.643 1.00 71.69 73 ASN A C 1
ATOM 585 O O . ASN A 1 73 ? 24.842 -13.699 -8.822 1.00 71.69 73 ASN A O 1
ATOM 589 N N . LEU A 1 74 ? 24.170 -12.324 -10.458 1.00 64.38 74 LEU A N 1
ATOM 590 C CA . LEU A 1 74 ? 25.374 -11.500 -10.443 1.00 64.38 74 LEU A CA 1
ATOM 591 C C . LEU A 1 74 ? 25.181 -10.332 -9.476 1.00 64.38 74 LEU A C 1
ATOM 593 O O . LEU A 1 74 ? 24.625 -9.297 -9.833 1.00 64.38 74 LEU A O 1
ATOM 597 N N . LYS A 1 75 ? 25.718 -10.465 -8.256 1.00 55.28 75 LYS A N 1
ATOM 598 C CA . LYS A 1 75 ? 25.841 -9.327 -7.331 1.00 55.28 75 LYS A CA 1
ATOM 599 C C . LYS A 1 75 ? 26.567 -8.188 -8.049 1.00 55.28 75 LYS A C 1
ATOM 601 O O . LYS A 1 75 ? 27.721 -8.362 -8.446 1.00 55.28 75 LYS A O 1
ATOM 606 N N . GLN A 1 76 ? 25.898 -7.046 -8.208 1.00 54.81 76 GLN A N 1
ATOM 607 C CA . GLN A 1 76 ? 26.420 -5.928 -8.991 1.00 54.81 76 GLN A CA 1
ATOM 608 C C . GLN A 1 76 ? 27.836 -5.490 -8.537 1.00 54.81 76 GLN A C 1
ATOM 610 O O . GLN A 1 76 ? 28.168 -5.582 -7.340 1.00 54.81 76 GLN A O 1
ATOM 615 N N . PRO A 1 77 ? 28.685 -4.996 -9.465 1.00 47.84 77 PRO A N 1
ATOM 616 C CA . PRO A 1 77 ? 30.015 -4.489 -9.140 1.00 47.84 77 PRO A CA 1
ATOM 617 C C . PRO A 1 77 ? 29.959 -3.339 -8.122 1.00 47.84 77 PRO A C 1
ATOM 619 O O . PRO A 1 77 ? 29.093 -2.470 -8.182 1.00 47.84 77 PRO A O 1
ATOM 622 N N . LEU A 1 78 ? 30.937 -3.309 -7.211 1.00 45.81 78 LEU A N 1
ATOM 623 C CA . LEU A 1 78 ? 31.018 -2.417 -6.043 1.00 45.81 78 LEU A CA 1
ATOM 624 C C . LEU A 1 78 ? 30.865 -0.908 -6.316 1.00 45.81 78 LEU A C 1
ATOM 626 O O . LEU A 1 78 ? 30.494 -0.186 -5.405 1.00 45.81 78 LEU A O 1
ATOM 630 N N . GLN A 1 79 ? 31.077 -0.435 -7.545 1.00 47.91 79 GLN A N 1
ATOM 631 C CA . GLN A 1 79 ? 30.991 0.992 -7.893 1.00 47.91 79 GLN A CA 1
ATOM 632 C C . GLN A 1 79 ? 29.565 1.497 -8.164 1.00 47.91 79 GLN A C 1
ATOM 634 O O . GLN A 1 79 ? 29.301 2.682 -7.978 1.00 47.91 79 GLN A O 1
ATOM 639 N N . GLN A 1 80 ? 28.636 0.622 -8.566 1.00 53.72 80 GLN A N 1
ATOM 640 C CA . GLN A 1 80 ? 27.210 0.968 -8.656 1.00 53.72 80 GLN A CA 1
ATOM 641 C C . GLN A 1 80 ? 26.557 0.994 -7.260 1.00 53.72 80 GLN A C 1
ATOM 643 O O . GLN A 1 80 ? 25.548 1.664 -7.052 1.00 53.72 80 GLN A O 1
ATOM 648 N N . ARG A 1 81 ? 27.165 0.293 -6.289 1.00 53.41 81 ARG A N 1
ATOM 649 C CA . ARG A 1 81 ? 26.596 0.057 -4.958 1.00 53.41 81 ARG A CA 1
ATOM 650 C C . ARG A 1 81 ? 26.470 1.318 -4.127 1.00 53.41 81 ARG A C 1
ATOM 652 O O . ARG A 1 81 ? 25.509 1.394 -3.395 1.00 53.41 81 ARG A O 1
ATOM 659 N N . ASP A 1 82 ? 27.342 2.314 -4.254 1.00 55.66 82 ASP A N 1
ATOM 660 C CA . ASP A 1 82 ? 27.261 3.498 -3.383 1.00 55.66 82 ASP A CA 1
ATOM 661 C C . ASP A 1 82 ? 26.013 4.359 -3.665 1.00 55.66 82 ASP A C 1
ATOM 663 O O . ASP A 1 82 ? 25.371 4.833 -2.731 1.00 55.66 82 ASP A O 1
ATOM 667 N N . ARG A 1 83 ? 25.602 4.492 -4.939 1.00 56.28 83 ARG A N 1
ATOM 668 C CA . ARG A 1 83 ? 24.341 5.171 -5.306 1.00 56.28 83 ARG A CA 1
ATOM 669 C C . ARG A 1 83 ? 23.107 4.313 -5.028 1.00 56.28 83 ARG A C 1
ATOM 671 O O . ARG A 1 83 ? 22.118 4.836 -4.526 1.00 56.28 83 ARG A O 1
ATOM 678 N N . LEU A 1 84 ? 23.185 3.010 -5.300 1.00 58.44 84 LEU A N 1
ATOM 679 C CA . LEU A 1 84 ? 22.116 2.059 -4.976 1.00 58.44 84 LEU A CA 1
ATOM 680 C C . LEU A 1 84 ? 21.924 1.915 -3.460 1.00 58.44 84 LEU A C 1
ATOM 682 O O . LEU A 1 84 ? 20.811 1.726 -3.002 1.00 58.44 84 LEU A O 1
ATOM 686 N N . GLN A 1 85 ? 22.983 2.048 -2.660 1.00 58.38 85 GLN A N 1
ATOM 687 C CA . GLN A 1 85 ? 22.921 1.961 -1.203 1.00 58.38 85 GLN A CA 1
ATOM 688 C C . GLN A 1 85 ? 22.195 3.175 -0.619 1.00 58.38 85 GLN A C 1
ATOM 690 O O . GLN A 1 85 ? 21.365 2.998 0.266 1.00 58.38 85 GLN A O 1
ATOM 695 N N . GLU A 1 86 ? 22.470 4.392 -1.101 1.00 59.72 86 GLU A N 1
ATOM 696 C CA . GLU A 1 86 ? 21.760 5.607 -0.671 1.00 59.72 86 GLU A CA 1
ATOM 697 C C . GLU A 1 86 ? 20.283 5.571 -1.093 1.00 59.72 86 GLU A C 1
ATOM 699 O O . GLU A 1 86 ? 19.399 5.833 -0.275 1.00 59.72 86 GLU A O 1
ATOM 704 N N . TYR A 1 87 ? 20.007 5.156 -2.333 1.00 57.91 87 TYR A N 1
ATOM 705 C CA . TYR A 1 87 ? 18.648 4.994 -2.849 1.00 57.91 87 TYR A CA 1
ATOM 706 C C . TYR A 1 87 ? 17.867 3.908 -2.092 1.00 57.91 87 TYR A C 1
ATOM 708 O O . TYR A 1 87 ? 16.810 4.193 -1.529 1.00 57.91 87 TYR A O 1
ATOM 716 N N . ALA A 1 88 ? 18.442 2.715 -1.925 1.00 60.28 88 ALA A N 1
ATOM 717 C CA . ALA A 1 88 ? 17.841 1.638 -1.145 1.00 60.28 88 ALA A CA 1
ATOM 718 C C . ALA A 1 88 ? 17.632 2.027 0.323 1.00 60.28 88 ALA A C 1
ATOM 720 O O . ALA A 1 88 ? 16.605 1.697 0.912 1.00 60.28 88 ALA A O 1
ATOM 721 N N . THR A 1 89 ? 18.556 2.787 0.921 1.00 64.94 89 THR A N 1
ATOM 722 C CA . THR A 1 89 ? 18.388 3.297 2.293 1.00 64.94 89 THR A CA 1
ATOM 723 C C . THR A 1 89 ? 17.189 4.243 2.390 1.00 64.94 89 THR A C 1
ATOM 725 O O . THR A 1 89 ? 16.450 4.178 3.375 1.00 64.94 89 THR A O 1
ATOM 728 N N . ASN A 1 90 ? 16.937 5.071 1.372 1.00 68.50 90 ASN A N 1
ATOM 729 C CA . ASN A 1 90 ? 15.771 5.955 1.332 1.00 68.50 90 ASN A CA 1
ATOM 730 C C . ASN A 1 90 ? 14.456 5.177 1.181 1.00 68.50 90 ASN A C 1
ATOM 732 O O . ASN A 1 90 ? 13.513 5.446 1.927 1.00 68.50 90 ASN A O 1
ATOM 736 N N . CYS A 1 91 ? 14.390 4.185 0.289 1.00 64.94 91 CYS A N 1
ATOM 737 C CA . CYS A 1 91 ? 13.189 3.361 0.093 1.00 64.94 91 CYS A CA 1
ATOM 738 C C . CYS A 1 91 ? 12.873 2.525 1.343 1.00 64.94 91 CYS A C 1
ATOM 740 O O . CYS A 1 91 ? 11.738 2.520 1.827 1.00 64.94 91 CYS A O 1
ATOM 742 N N . ILE A 1 92 ? 13.896 1.905 1.945 1.00 69.50 92 ILE A N 1
ATOM 743 C CA . ILE A 1 92 ? 13.780 1.170 3.214 1.00 69.50 92 ILE A CA 1
ATOM 744 C C . ILE A 1 92 ? 13.283 2.095 4.330 1.00 69.50 92 ILE A C 1
ATOM 746 O O . ILE A 1 92 ? 12.383 1.712 5.079 1.00 69.50 92 ILE A O 1
ATOM 750 N N . SER A 1 93 ? 13.824 3.313 4.428 1.00 74.44 93 SER A N 1
ATOM 751 C CA . SER A 1 93 ? 13.416 4.283 5.451 1.00 74.44 93 SER A CA 1
ATOM 752 C C . SER A 1 93 ? 11.967 4.730 5.251 1.00 74.44 93 SER A C 1
ATOM 754 O O . SER A 1 93 ? 11.180 4.682 6.194 1.00 74.44 93 SER A O 1
ATOM 756 N N . LYS A 1 94 ? 11.562 5.054 4.018 1.00 76.81 94 LYS A N 1
ATOM 757 C CA . LYS A 1 94 ? 10.188 5.470 3.699 1.00 76.81 94 LYS A CA 1
ATOM 758 C C . LYS A 1 94 ? 9.171 4.350 3.942 1.00 76.81 94 LYS A C 1
ATOM 760 O O . LYS A 1 94 ? 8.112 4.592 4.524 1.00 76.81 94 LYS A O 1
ATOM 765 N N . LYS A 1 95 ? 9.501 3.107 3.575 1.00 79.94 95 LYS A N 1
ATOM 766 C CA . LYS A 1 95 ? 8.669 1.928 3.867 1.00 79.94 95 LYS A CA 1
ATOM 767 C C . LYS A 1 95 ? 8.560 1.677 5.371 1.00 79.94 95 LYS A C 1
ATOM 769 O O . LYS A 1 95 ? 7.465 1.436 5.878 1.00 79.94 95 LYS A O 1
ATOM 774 N N . ALA A 1 96 ? 9.671 1.773 6.102 1.00 83.12 96 ALA A N 1
ATOM 775 C CA . ALA A 1 96 ? 9.687 1.620 7.555 1.00 83.12 96 ALA A CA 1
ATOM 776 C C . ALA A 1 96 ? 8.832 2.689 8.256 1.00 83.12 96 ALA A C 1
ATOM 778 O O . ALA A 1 96 ? 8.049 2.354 9.146 1.00 83.12 96 ALA A O 1
ATOM 779 N N . GLU A 1 97 ? 8.912 3.944 7.813 1.00 86.31 97 GLU A N 1
ATOM 780 C CA . GLU A 1 97 ? 8.085 5.044 8.315 1.00 86.31 97 GLU A CA 1
ATOM 781 C C . GLU A 1 97 ? 6.592 4.795 8.073 1.00 86.31 97 GLU A C 1
ATOM 783 O O . GLU A 1 97 ? 5.786 4.900 9.001 1.00 86.31 97 GLU A O 1
ATOM 788 N N . LEU A 1 98 ? 6.203 4.425 6.849 1.00 86.38 98 LEU A N 1
ATOM 789 C CA . LEU A 1 98 ? 4.807 4.124 6.521 1.00 86.38 98 LEU A CA 1
ATOM 790 C C . LEU A 1 98 ? 4.290 2.919 7.316 1.00 86.38 98 LEU A C 1
ATOM 792 O O . LEU A 1 98 ? 3.172 2.954 7.834 1.00 86.38 98 LEU A O 1
ATOM 796 N N . ARG A 1 99 ? 5.113 1.878 7.484 1.00 90.50 99 ARG A N 1
ATOM 797 C CA . ARG A 1 99 ? 4.776 0.698 8.289 1.00 90.50 99 ARG A CA 1
ATOM 798 C C . ARG A 1 99 ? 4.577 1.062 9.754 1.00 90.50 99 ARG A C 1
ATOM 800 O O . ARG A 1 99 ? 3.629 0.593 10.384 1.00 90.50 99 ARG A O 1
ATOM 807 N N . GLN A 1 100 ? 5.439 1.915 10.298 1.00 91.00 100 GLN A N 1
ATOM 808 C CA . GLN A 1 100 ? 5.303 2.404 11.663 1.00 91.00 100 GLN A CA 1
ATOM 809 C C . GLN A 1 100 ? 4.033 3.244 11.822 1.00 91.00 100 GLN A C 1
ATOM 811 O O . GLN A 1 100 ? 3.288 3.038 12.779 1.00 91.00 100 GLN A O 1
ATOM 816 N N . ARG A 1 101 ? 3.735 4.135 10.868 1.00 91.88 101 ARG A N 1
ATOM 817 C CA . ARG A 1 101 ? 2.477 4.898 10.852 1.00 91.88 101 ARG A CA 1
ATOM 818 C C . ARG A 1 101 ? 1.268 3.967 10.851 1.00 91.88 101 ARG A C 1
ATOM 820 O O . ARG A 1 101 ? 0.370 4.155 11.669 1.00 91.88 101 ARG A O 1
ATOM 827 N N . TYR A 1 102 ? 1.266 2.949 9.992 1.00 93.69 102 TYR A N 1
ATOM 828 C CA . TYR A 1 102 ? 0.195 1.956 9.926 1.00 93.69 102 TYR A CA 1
ATOM 829 C C . TYR A 1 102 ? 0.008 1.255 11.278 1.00 93.69 102 TYR A C 1
ATOM 831 O O . TYR A 1 102 ? -1.098 1.224 11.822 1.00 93.69 102 TYR A O 1
ATOM 839 N N . LEU A 1 103 ? 1.103 0.760 11.863 1.00 94.25 103 LEU A N 1
ATOM 840 C CA . LEU A 1 103 ? 1.082 0.072 13.150 1.00 94.25 103 LEU A CA 1
ATOM 841 C C . LEU A 1 103 ? 0.542 0.968 14.272 1.00 94.25 103 LEU A C 1
ATOM 843 O O . LEU A 1 103 ? -0.252 0.507 15.084 1.00 94.25 103 LEU A O 1
ATOM 847 N N . GLU A 1 104 ? 0.926 2.242 14.320 1.00 93.75 104 GLU A N 1
ATOM 848 C CA . GLU A 1 104 ? 0.432 3.182 15.332 1.00 93.75 104 GLU A CA 1
ATOM 849 C C . GLU A 1 104 ? -1.084 3.397 15.245 1.00 93.75 104 GLU A C 1
ATOM 851 O O . GLU A 1 104 ? -1.765 3.455 16.271 1.00 93.75 104 GLU A O 1
ATOM 856 N N . HIS A 1 105 ? -1.641 3.458 14.037 1.00 93.75 105 HIS A N 1
ATOM 857 C CA . HIS A 1 105 ? -3.091 3.488 13.852 1.00 93.75 105 HIS A CA 1
ATOM 858 C C . HIS A 1 105 ? -3.745 2.165 14.269 1.00 93.75 105 HIS A C 1
ATOM 860 O O . HIS A 1 105 ? -4.706 2.180 15.041 1.00 93.75 105 HIS A O 1
ATOM 866 N N . ALA A 1 106 ? -3.181 1.024 13.869 1.00 94.06 106 ALA A N 1
ATOM 867 C CA . ALA A 1 106 ? -3.687 -0.295 14.250 1.00 94.06 106 ALA A CA 1
ATOM 868 C C . ALA A 1 106 ? -3.678 -0.510 15.776 1.00 94.06 106 ALA A C 1
ATOM 870 O O . ALA A 1 106 ? -4.652 -1.012 16.337 1.00 94.06 106 ALA A O 1
ATOM 871 N N . LYS A 1 107 ? -2.627 -0.065 16.476 1.00 94.94 107 LYS A N 1
ATOM 872 C CA . LYS A 1 107 ? -2.532 -0.102 17.946 1.00 94.94 107 LYS A CA 1
ATOM 873 C C . LYS A 1 107 ? -3.670 0.661 18.617 1.00 94.94 107 LYS A C 1
ATOM 875 O O . LYS A 1 107 ? -4.206 0.178 19.614 1.00 94.94 107 LYS A O 1
ATOM 880 N N . ARG A 1 108 ? -4.032 1.837 18.091 1.00 93.38 108 ARG A N 1
ATOM 881 C CA . ARG A 1 108 ? -5.141 2.656 18.614 1.00 93.38 108 ARG A CA 1
ATOM 882 C C . ARG A 1 108 ? -6.483 1.982 18.375 1.00 93.38 108 ARG A C 1
ATOM 884 O O . ARG A 1 108 ? -7.256 1.856 19.317 1.00 93.38 108 ARG A O 1
ATOM 891 N N . VAL A 1 109 ? -6.717 1.510 17.151 1.00 92.69 109 VAL A N 1
ATOM 892 C CA . VAL A 1 109 ? -7.949 0.807 16.762 1.00 92.69 109 VAL A CA 1
ATOM 893 C C . VAL A 1 109 ? -8.168 -0.441 17.620 1.00 92.69 109 VAL A C 1
ATOM 895 O O . VAL A 1 109 ? -9.259 -0.661 18.133 1.00 92.69 109 VAL A O 1
ATOM 898 N N . LEU A 1 110 ? -7.117 -1.236 17.830 1.00 92.88 110 LEU A N 1
ATOM 899 C CA . LEU A 1 110 ? -7.187 -2.480 18.599 1.00 92.88 110 LEU A CA 1
ATOM 900 C C . LEU A 1 110 ? -7.064 -2.274 20.117 1.00 92.88 110 LEU A C 1
ATOM 902 O O . LEU A 1 110 ? -7.211 -3.234 20.870 1.00 92.88 110 LEU A O 1
ATOM 906 N N . GLY A 1 111 ? -6.737 -1.063 20.584 1.00 93.94 111 GLY A N 1
ATOM 907 C CA . GLY A 1 111 ? -6.459 -0.791 21.998 1.00 93.94 111 GLY A CA 1
ATOM 908 C C . GLY A 1 111 ? -5.243 -1.550 22.552 1.00 93.94 111 GLY A C 1
ATOM 909 O O . GLY A 1 111 ? -5.183 -1.832 23.748 1.00 93.94 111 GLY A O 1
ATOM 910 N N . ARG A 1 112 ? -4.272 -1.909 21.700 1.00 94.62 112 ARG A N 1
ATOM 911 C CA . ARG A 1 112 ? -3.095 -2.730 22.049 1.00 94.62 112 ARG A CA 1
ATOM 912 C C . ARG A 1 112 ? -1.791 -1.940 21.860 1.00 94.62 112 ARG A C 1
ATOM 914 O O . ARG A 1 112 ? -1.135 -2.107 20.839 1.00 94.62 112 ARG A O 1
ATOM 921 N N . PRO A 1 113 ? -1.349 -1.114 22.827 1.00 92.19 113 PRO A N 1
ATOM 922 C CA . PRO A 1 113 ? -0.190 -0.224 22.650 1.00 92.19 113 PRO A CA 1
ATOM 923 C C . PRO A 1 113 ? 1.152 -0.950 22.441 1.00 92.19 113 PRO A C 1
ATOM 925 O O . PRO A 1 113 ? 2.056 -0.393 21.823 1.00 92.19 113 PRO A O 1
ATOM 928 N N . GLN A 1 114 ? 1.273 -2.189 22.928 1.00 93.56 114 GLN A N 1
ATOM 929 C CA . GLN A 1 114 ? 2.482 -3.016 22.799 1.00 93.56 114 GLN A CA 1
ATOM 930 C C . GLN A 1 114 ? 2.469 -3.945 21.574 1.00 93.56 114 GLN A C 1
ATOM 932 O O . GLN A 1 114 ? 3.395 -4.730 21.411 1.00 93.56 114 GLN A O 1
ATOM 937 N N . LEU A 1 115 ? 1.431 -3.883 20.729 1.00 94.12 115 LEU A N 1
ATOM 938 C CA . LEU A 1 115 ? 1.324 -4.729 19.539 1.00 94.12 115 LEU A CA 1
ATOM 939 C C . LEU A 1 115 ? 2.501 -4.478 18.591 1.00 94.12 115 LEU A C 1
ATOM 941 O O . LEU A 1 115 ? 2.781 -3.327 18.236 1.00 94.12 115 LEU A O 1
ATOM 945 N N . THR A 1 116 ? 3.156 -5.549 18.157 1.00 95.62 116 THR A N 1
ATOM 946 C CA . THR A 1 116 ? 4.207 -5.476 17.134 1.00 95.62 116 THR A CA 1
ATOM 947 C C . THR A 1 116 ? 3.635 -5.717 15.737 1.00 95.62 116 THR A C 1
ATOM 949 O O . THR A 1 116 ? 2.534 -6.248 15.574 1.00 95.62 116 THR A O 1
ATOM 952 N N . TYR A 1 117 ? 4.379 -5.316 14.702 1.00 92.69 117 TYR A N 1
ATOM 953 C CA . TYR A 1 117 ? 3.945 -5.544 13.323 1.00 92.69 117 TYR A CA 1
ATOM 954 C C . TYR A 1 117 ? 3.878 -7.040 12.985 1.00 92.69 117 TYR A C 1
ATOM 956 O O . TYR A 1 117 ? 2.912 -7.473 12.366 1.00 92.69 117 TYR A O 1
ATOM 964 N N . ASP A 1 118 ? 4.841 -7.838 13.451 1.00 93.19 118 ASP A N 1
ATOM 965 C CA . ASP A 1 118 ? 4.883 -9.284 13.194 1.00 93.19 118 ASP A CA 1
ATOM 966 C C . ASP A 1 118 ? 3.726 -10.024 13.877 1.00 93.19 118 ASP A C 1
ATOM 968 O O . ASP A 1 118 ? 3.111 -10.920 13.291 1.00 93.19 118 ASP A O 1
ATOM 972 N N . GLU A 1 119 ? 3.374 -9.617 15.101 1.00 93.81 119 GLU A N 1
ATOM 973 C CA . GLU A 1 119 ? 2.194 -10.132 15.799 1.00 93.81 119 GLU A CA 1
ATOM 974 C C . GLU A 1 119 ? 0.911 -9.806 15.041 1.00 93.81 119 GLU A C 1
ATOM 976 O O . GLU A 1 119 ? 0.019 -10.651 14.949 1.00 93.81 119 GLU A O 1
ATOM 981 N N . LEU A 1 120 ? 0.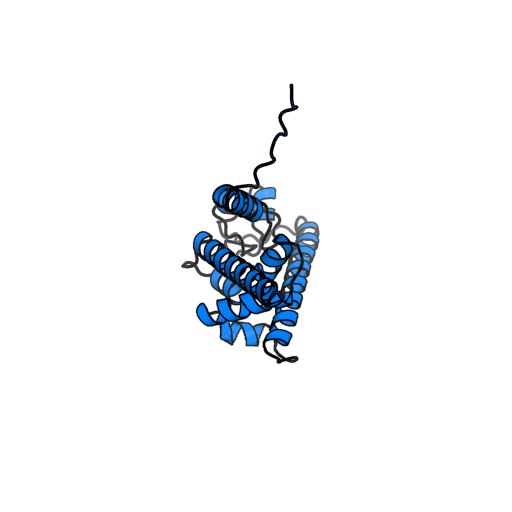803 -8.581 14.521 1.00 94.19 120 LEU A N 1
ATOM 982 C CA . LEU A 1 120 ? -0.348 -8.158 13.736 1.00 94.19 120 LEU A CA 1
ATOM 983 C C . LEU A 1 120 ? -0.433 -8.942 12.421 1.00 94.19 120 LEU A C 1
ATOM 985 O O . LEU A 1 120 ? -1.499 -9.460 12.090 1.00 94.19 120 LEU A O 1
ATOM 989 N N . ALA A 1 121 ? 0.684 -9.080 11.707 1.00 93.06 121 ALA A N 1
ATOM 990 C CA . ALA A 1 121 ? 0.766 -9.837 10.465 1.00 93.06 121 ALA A CA 1
ATOM 991 C C . ALA A 1 121 ? 0.355 -11.297 10.664 1.00 93.06 121 ALA A C 1
ATOM 993 O O . ALA A 1 121 ? -0.494 -11.796 9.933 1.00 93.06 121 ALA A O 1
ATOM 994 N N . SER A 1 122 ? 0.849 -11.940 11.722 1.00 92.62 122 SER A N 1
ATOM 995 C CA . SER A 1 122 ? 0.497 -13.327 12.055 1.00 92.62 122 SER A CA 1
ATOM 996 C C . SER A 1 122 ? -1.003 -13.537 12.312 1.00 92.62 122 SER A C 1
ATOM 998 O O . SER A 1 122 ? -1.484 -14.662 12.221 1.00 92.62 122 SER A O 1
ATOM 1000 N N . GLN A 1 123 ? -1.741 -12.478 12.658 1.00 91.50 123 GLN A N 1
ATOM 1001 C CA . GLN A 1 123 ? -3.177 -12.544 12.942 1.00 91.50 123 GLN A CA 1
ATOM 1002 C C . GLN A 1 123 ? -4.041 -12.267 11.711 1.00 91.50 123 GLN A C 1
ATOM 1004 O O . GLN A 1 123 ? -5.071 -12.913 11.549 1.00 91.50 123 GLN A O 1
ATOM 1009 N N . ILE A 1 124 ? -3.660 -11.296 10.874 1.00 92.44 124 ILE A N 1
ATOM 1010 C CA . ILE A 1 124 ? -4.553 -10.778 9.823 1.00 92.44 124 ILE A CA 1
ATOM 1011 C C . ILE A 1 124 ? -4.115 -11.136 8.402 1.00 92.44 124 ILE A C 1
ATOM 1013 O O . ILE A 1 124 ? -4.928 -11.047 7.489 1.00 92.44 124 ILE A O 1
ATOM 1017 N N . ALA A 1 125 ? -2.850 -11.516 8.186 1.00 89.75 125 ALA A N 1
ATOM 1018 C CA . ALA A 1 125 ? -2.284 -11.621 6.839 1.00 89.75 125 ALA A CA 1
ATOM 1019 C C . ALA A 1 125 ? -3.016 -12.629 5.943 1.00 89.75 125 ALA A C 1
ATOM 1021 O O . ALA A 1 125 ? -3.123 -12.403 4.746 1.00 89.75 125 ALA A O 1
ATOM 1022 N N . SER A 1 126 ? -3.556 -13.705 6.520 1.00 88.25 126 SER A N 1
ATOM 1023 C CA . SER A 1 126 ? -4.266 -14.755 5.777 1.00 88.25 126 SER A CA 1
ATOM 1024 C C . SER A 1 126 ? -5.795 -14.662 5.872 1.00 88.25 126 SER A C 1
ATOM 1026 O O . SER A 1 126 ? -6.491 -15.453 5.237 1.00 88.25 126 SER A O 1
ATOM 1028 N N . ASP A 1 127 ? -6.338 -13.720 6.652 1.00 91.38 127 ASP A N 1
ATOM 1029 C CA . ASP A 1 127 ? -7.783 -13.530 6.821 1.00 91.38 127 ASP A CA 1
ATOM 1030 C C . ASP A 1 127 ? -8.216 -12.209 6.184 1.00 91.38 127 ASP A C 1
ATOM 1032 O O . ASP A 1 127 ? -8.106 -11.132 6.774 1.00 91.38 127 ASP A O 1
ATOM 1036 N N . ARG A 1 128 ? -8.749 -12.303 4.960 1.00 90.06 128 ARG A N 1
ATOM 1037 C CA . ARG A 1 128 ? -9.209 -11.137 4.197 1.00 90.06 128 ARG A CA 1
ATOM 1038 C C . ARG A 1 128 ? -10.275 -10.342 4.944 1.00 90.06 128 ARG A C 1
ATOM 1040 O O . 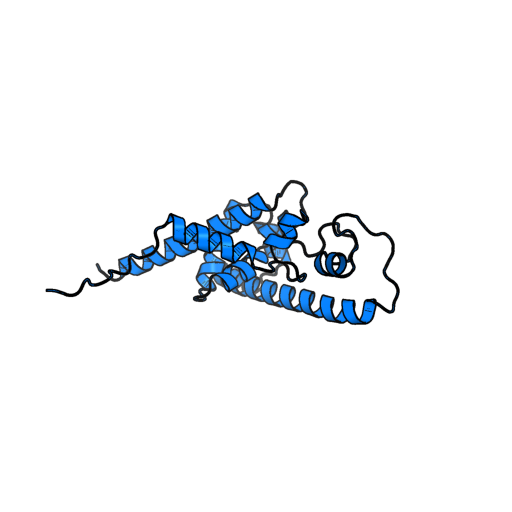ARG A 1 128 ? -10.265 -9.119 4.865 1.00 90.06 128 ARG A O 1
ATOM 1047 N N . TRP A 1 129 ? -11.212 -11.001 5.623 1.00 89.31 129 TRP A N 1
ATOM 1048 C CA . TRP A 1 129 ? -12.317 -10.296 6.272 1.00 89.31 129 TRP A CA 1
ATOM 1049 C C . TRP A 1 129 ? -11.813 -9.495 7.472 1.00 89.31 129 TRP A C 1
ATOM 1051 O O . TRP A 1 129 ? -12.139 -8.313 7.610 1.00 89.31 129 TRP A O 1
ATOM 1061 N N . LEU A 1 130 ? -10.963 -10.115 8.294 1.00 91.19 130 LEU A N 1
ATOM 1062 C CA . LEU A 1 130 ? -10.337 -9.446 9.430 1.00 91.19 130 LEU A CA 1
ATOM 1063 C C . LEU A 1 130 ? -9.422 -8.302 8.976 1.00 91.19 130 LEU A C 1
ATOM 1065 O O . LEU A 1 130 ? -9.469 -7.216 9.558 1.00 91.19 130 LEU A O 1
ATOM 1069 N N . ALA A 1 131 ? -8.640 -8.521 7.915 1.00 92.88 131 ALA A N 1
ATOM 1070 C CA . ALA A 1 131 ? -7.807 -7.491 7.310 1.00 92.88 131 ALA A CA 1
ATOM 1071 C C . ALA A 1 131 ? -8.644 -6.306 6.812 1.00 92.88 131 ALA A C 1
ATOM 1073 O O . ALA A 1 131 ? -8.395 -5.180 7.221 1.00 92.88 131 ALA A O 1
ATOM 1074 N N . GLN A 1 132 ? -9.711 -6.536 6.037 1.00 92.00 132 GLN A N 1
ATOM 1075 C CA . GLN A 1 132 ? -10.586 -5.456 5.553 1.00 92.00 132 GLN A CA 1
ATOM 1076 C C . GLN A 1 132 ? -11.209 -4.649 6.701 1.00 92.00 132 GLN A C 1
ATOM 1078 O O . GLN A 1 132 ? -11.286 -3.415 6.642 1.00 92.00 132 GLN A O 1
ATOM 1083 N N . ALA A 1 133 ? -11.656 -5.335 7.754 1.00 90.44 133 ALA A N 1
ATOM 1084 C CA . ALA A 1 133 ? -12.259 -4.695 8.916 1.00 90.44 133 ALA A CA 1
ATOM 1085 C C . ALA A 1 133 ? -11.256 -3.814 9.676 1.00 90.44 133 ALA A C 1
ATOM 1087 O O . ALA A 1 133 ? -11.611 -2.705 10.082 1.00 90.44 133 ALA A O 1
ATOM 1088 N N . LEU A 1 134 ? -10.016 -4.277 9.857 1.00 93.25 134 LEU A N 1
ATOM 1089 C CA . LEU A 1 134 ? -8.970 -3.485 10.500 1.00 93.25 134 LEU A CA 1
ATOM 1090 C C . LEU A 1 134 ? -8.497 -2.345 9.598 1.00 93.25 134 LEU A C 1
ATOM 1092 O O . LEU A 1 134 ? -8.434 -1.207 10.051 1.00 93.25 134 LEU A O 1
ATOM 1096 N N . ASP A 1 135 ? -8.208 -2.629 8.333 1.00 93.81 135 ASP A N 1
ATOM 1097 C CA . ASP A 1 135 ? -7.663 -1.670 7.375 1.00 93.81 135 ASP A CA 1
ATOM 1098 C C . ASP A 1 135 ? -8.607 -0.476 7.188 1.00 93.81 135 ASP A C 1
ATOM 1100 O O . ASP A 1 135 ? -8.170 0.675 7.195 1.00 93.81 135 ASP A O 1
ATOM 1104 N N . SER A 1 136 ? -9.919 -0.722 7.106 1.00 90.44 136 SER A N 1
ATOM 1105 C CA . SER A 1 136 ? -10.915 0.356 7.030 1.00 90.44 136 SER A CA 1
ATOM 1106 C C . SER A 1 136 ? -10.924 1.238 8.286 1.00 90.44 136 SER A C 1
ATOM 1108 O O . SER A 1 136 ? -10.976 2.461 8.177 1.00 90.44 136 SER A O 1
ATOM 1110 N N . GLN A 1 137 ? -10.795 0.655 9.482 1.00 90.38 137 GLN A N 1
ATOM 1111 C CA . GLN A 1 137 ? -10.696 1.410 10.737 1.00 90.38 137 GLN A CA 1
ATOM 1112 C C . GLN A 1 137 ? -9.359 2.147 10.872 1.00 90.38 137 GLN A C 1
ATOM 1114 O O . GLN A 1 137 ? -9.315 3.268 11.380 1.00 90.38 137 GLN A O 1
ATOM 1119 N N . VAL A 1 138 ? -8.265 1.555 10.391 1.00 91.69 138 VAL A N 1
ATOM 1120 C CA . VAL A 1 138 ? -6.952 2.204 10.330 1.00 91.69 138 VAL A CA 1
ATOM 1121 C C . VAL A 1 138 ? -7.040 3.445 9.453 1.00 91.69 138 VAL A C 1
ATOM 1123 O O . VAL A 1 138 ? -6.670 4.522 9.923 1.00 91.69 138 VAL A O 1
ATOM 1126 N N . LEU A 1 139 ? -7.609 3.336 8.248 1.00 89.25 139 LEU A N 1
ATOM 1127 C CA . LEU A 1 139 ? -7.817 4.481 7.358 1.00 89.25 139 LEU A CA 1
ATOM 1128 C C . LEU A 1 139 ? -8.735 5.545 7.968 1.00 89.25 139 LEU A C 1
ATOM 1130 O O . LEU A 1 139 ? -8.424 6.731 7.879 1.00 89.25 139 LEU A O 1
ATOM 1134 N N . GLN A 1 140 ? -9.818 5.141 8.638 1.00 86.12 140 GLN A N 1
ATOM 1135 C CA . GLN A 1 140 ? -10.679 6.070 9.379 1.00 86.12 140 GLN A CA 1
ATOM 1136 C C . GLN A 1 140 ? -9.911 6.801 10.483 1.00 86.12 140 GLN A C 1
ATOM 1138 O O . GLN A 1 140 ? -10.029 8.013 10.615 1.00 86.12 140 GLN A O 1
ATOM 1143 N N . SER A 1 141 ? -9.087 6.097 11.261 1.00 84.12 141 SER A N 1
ATOM 1144 C CA . SER A 1 141 ? -8.288 6.711 12.331 1.00 84.12 141 SER A CA 1
ATOM 1145 C C . SER A 1 141 ? -7.159 7.601 11.801 1.00 84.12 141 SER A C 1
ATOM 1147 O O . SER A 1 141 ? -6.664 8.473 12.513 1.00 84.12 141 SER A O 1
ATOM 1149 N N . ALA A 1 142 ? -6.731 7.361 10.562 1.00 80.75 142 ALA A N 1
ATOM 1150 C CA . ALA A 1 142 ? -5.690 8.108 9.878 1.00 80.75 142 ALA A CA 1
ATOM 1151 C C . ALA A 1 142 ? -6.222 9.315 9.107 1.00 80.75 142 ALA A C 1
ATOM 1153 O O . ALA A 1 142 ? -5.415 9.940 8.421 1.00 80.75 142 ALA A O 1
ATOM 1154 N N . TYR A 1 143 ? -7.529 9.622 9.221 1.00 68.06 143 TYR A N 1
ATOM 1155 C CA . TYR A 1 143 ? -8.281 10.587 8.413 1.00 68.06 143 TYR A CA 1
ATOM 1156 C C . TYR A 1 143 ? -7.453 11.815 8.029 1.00 68.06 143 TYR A C 1
ATOM 1158 O O . TYR A 1 143 ? -7.389 12.824 8.731 1.00 68.06 143 TYR A O 1
ATOM 1166 N N . SER A 1 144 ? -6.795 11.708 6.881 1.00 57.03 144 SER A N 1
ATOM 1167 C CA . SER A 1 144 ? -6.116 12.806 6.227 1.00 57.03 144 SER A CA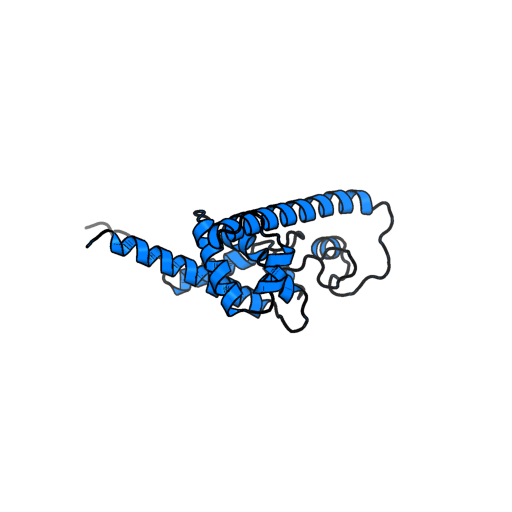 1
ATOM 1168 C C . SER A 1 144 ? -6.979 13.139 5.026 1.00 57.03 144 SER A C 1
ATOM 1170 O O . SER A 1 144 ? -7.500 12.248 4.357 1.00 57.03 144 SER A O 1
ATOM 1172 N N . ALA A 1 145 ? -7.170 14.422 4.741 1.00 54.94 145 ALA A N 1
ATOM 1173 C CA . ALA A 1 145 ? -7.966 14.877 3.602 1.00 54.94 145 ALA A CA 1
ATOM 1174 C C . ALA A 1 145 ? -7.377 14.458 2.228 1.00 54.94 145 ALA A C 1
ATOM 1176 O O . ALA A 1 145 ? -7.832 14.944 1.193 1.00 54.94 145 ALA A O 1
ATOM 1177 N N . ASN A 1 146 ? -6.355 13.592 2.209 1.00 68.12 146 ASN A N 1
ATOM 1178 C CA . ASN A 1 146 ? -5.601 13.179 1.044 1.00 68.12 146 ASN A CA 1
ATOM 1179 C C . ASN A 1 146 ? -5.711 11.664 0.806 1.00 68.12 146 ASN A C 1
ATOM 1181 O O . ASN A 1 146 ? -5.192 10.834 1.548 1.00 68.12 146 ASN A O 1
ATOM 1185 N N . GLU A 1 147 ? -6.355 11.317 -0.303 1.00 67.50 147 GLU A N 1
ATOM 1186 C CA . GLU A 1 147 ? -6.544 9.943 -0.767 1.00 67.50 147 GLU A CA 1
ATOM 1187 C C . GLU A 1 147 ? -5.217 9.231 -1.098 1.00 67.50 147 GLU A C 1
ATOM 1189 O O . GLU A 1 147 ? -5.131 8.011 -0.966 1.00 67.50 147 GLU A O 1
ATOM 1194 N N . GLN A 1 148 ? -4.172 9.973 -1.487 1.00 71.44 148 GLN A N 1
ATOM 1195 C CA . GLN A 1 148 ? -2.850 9.393 -1.753 1.00 71.44 148 GLN A CA 1
ATOM 1196 C C . GLN A 1 148 ? -2.220 8.854 -0.468 1.00 71.44 148 GLN A C 1
ATOM 1198 O O . GLN A 1 148 ? -1.736 7.727 -0.447 1.00 71.44 148 GLN A O 1
ATOM 1203 N N . ASP A 1 149 ? -2.294 9.617 0.624 1.00 75.56 149 ASP A N 1
ATOM 1204 C CA . ASP A 1 149 ? -1.750 9.210 1.923 1.00 75.56 149 ASP A CA 1
ATOM 1205 C C . ASP A 1 149 ? -2.446 7.953 2.459 1.00 75.56 149 ASP A C 1
ATOM 1207 O O . ASP A 1 149 ? -1.799 7.105 3.070 1.00 75.56 149 ASP A O 1
ATOM 1211 N N . ALA A 1 150 ? -3.745 7.795 2.183 1.00 80.12 150 ALA A N 1
ATOM 1212 C CA . ALA A 1 150 ? -4.490 6.585 2.517 1.00 80.12 150 ALA A CA 1
ATOM 1213 C C . ALA A 1 150 ? -3.986 5.361 1.735 1.00 80.12 150 ALA A C 1
ATOM 1215 O O . ALA A 1 150 ? -3.814 4.296 2.322 1.00 80.12 150 ALA A O 1
ATOM 1216 N N . GLN A 1 151 ? -3.707 5.506 0.437 1.00 83.38 151 GLN A N 1
ATOM 1217 C CA . GLN A 1 151 ? -3.179 4.411 -0.386 1.00 83.38 151 GLN A CA 1
ATOM 1218 C C . GLN A 1 151 ? -1.744 4.037 0.008 1.00 83.38 151 GLN A C 1
ATOM 1220 O O . GLN A 1 151 ? -1.446 2.851 0.125 1.00 83.38 151 GLN A O 1
ATOM 1225 N N . TYR A 1 152 ? -0.891 5.021 0.315 1.00 84.94 152 TYR A N 1
ATOM 1226 C CA . TYR A 1 152 ? 0.454 4.784 0.859 1.00 84.94 152 TYR A CA 1
ATOM 1227 C C . TYR A 1 152 ? 0.429 4.103 2.227 1.00 84.94 152 TYR A C 1
ATOM 1229 O O . TYR A 1 152 ? 1.245 3.232 2.513 1.00 84.94 152 TYR A O 1
ATOM 1237 N N . LEU A 1 153 ? -0.499 4.498 3.099 1.00 88.19 153 LEU A N 1
ATOM 1238 C CA . LEU A 1 153 ? -0.642 3.861 4.403 1.00 88.19 153 LEU A CA 1
ATOM 1239 C C . LEU A 1 153 ? -1.146 2.423 4.250 1.00 88.19 153 LEU A C 1
ATOM 1241 O O . LEU A 1 153 ? -0.623 1.514 4.891 1.00 88.19 153 LEU A O 1
ATOM 1245 N N . LEU A 1 154 ? -2.140 2.219 3.382 1.00 90.00 154 LEU A N 1
ATOM 1246 C CA . LEU A 1 154 ? -2.732 0.911 3.137 1.00 90.00 154 LEU A CA 1
ATOM 1247 C C . LEU A 1 154 ? -1.762 -0.040 2.435 1.00 90.00 154 LEU A C 1
ATOM 1249 O O . LEU A 1 154 ? -1.816 -1.231 2.721 1.00 90.00 154 LEU A O 1
ATOM 1253 N N . SER A 1 155 ? -0.834 0.454 1.603 1.00 88.94 155 SER A N 1
ATOM 1254 C CA . SER A 1 155 ? 0.202 -0.395 0.994 1.00 88.94 155 SER A CA 1
ATOM 1255 C C . SER A 1 155 ? 1.029 -1.138 2.048 1.00 88.94 155 SER A C 1
ATOM 1257 O O . SER A 1 155 ? 1.538 -2.219 1.771 1.00 88.94 155 SER A O 1
ATOM 1259 N N . GLN A 1 156 ? 1.084 -0.633 3.287 1.00 91.69 156 GLN A N 1
ATOM 1260 C CA . GLN A 1 156 ? 1.753 -1.276 4.421 1.00 91.69 156 GLN A CA 1
ATOM 1261 C C . GLN A 1 156 ? 0.859 -2.205 5.254 1.00 91.69 156 GLN A C 1
ATOM 1263 O O . GLN A 1 156 ? 1.319 -2.727 6.277 1.00 91.69 156 GLN A O 1
ATOM 1268 N N . SER A 1 157 ? -0.386 -2.445 4.838 1.00 93.31 157 SER A N 1
ATOM 1269 C CA . SER A 1 157 ? -1.248 -3.457 5.448 1.00 93.31 157 SER A CA 1
ATOM 1270 C C . SER A 1 157 ? -0.554 -4.821 5.416 1.00 93.31 157 SER A C 1
ATOM 1272 O O . SER A 1 157 ? -0.072 -5.230 4.355 1.00 93.31 157 SER A O 1
ATOM 1274 N N . PRO A 1 158 ? -0.508 -5.556 6.541 1.00 93.31 158 PRO A N 1
ATOM 1275 C CA . PRO A 1 158 ? 0.044 -6.901 6.564 1.00 93.31 158 PRO A CA 1
ATOM 1276 C C . PRO A 1 158 ? -0.586 -7.853 5.545 1.00 93.31 158 PRO A C 1
ATOM 1278 O O . PRO A 1 158 ? 0.117 -8.707 5.022 1.00 93.31 158 PRO A O 1
ATOM 1281 N N . TYR A 1 159 ? -1.875 -7.687 5.225 1.00 93.25 159 TYR A N 1
ATOM 1282 C CA . TYR A 1 159 ? -2.541 -8.478 4.188 1.00 93.25 159 TYR A CA 1
ATOM 1283 C C . TYR A 1 159 ? -1.947 -8.198 2.804 1.00 93.25 159 TYR A C 1
ATOM 1285 O O . TYR A 1 159 ? -1.573 -9.123 2.089 1.00 93.25 159 TYR A O 1
ATOM 1293 N N . ILE A 1 160 ? -1.789 -6.919 2.447 1.00 91.06 160 ILE A N 1
ATOM 1294 C CA . ILE A 1 160 ? -1.191 -6.527 1.164 1.00 91.06 160 ILE A CA 1
ATOM 1295 C C . ILE A 1 160 ? 0.267 -6.972 1.096 1.00 91.06 160 ILE A C 1
ATOM 1297 O O . ILE A 1 160 ? 0.663 -7.588 0.115 1.00 91.06 160 ILE A O 1
ATOM 1301 N N . GLN A 1 161 ? 1.052 -6.712 2.141 1.00 89.88 161 GLN A N 1
ATOM 1302 C CA . GLN A 1 161 ? 2.471 -7.069 2.180 1.00 89.88 161 GLN A CA 1
ATOM 1303 C C . GLN A 1 161 ? 2.701 -8.586 2.125 1.00 89.88 161 GLN A C 1
ATOM 1305 O O . GLN A 1 161 ? 3.672 -9.028 1.522 1.00 89.88 161 GLN A O 1
ATOM 1310 N N . PHE A 1 162 ? 1.819 -9.384 2.729 1.00 89.81 162 PHE A N 1
ATOM 1311 C CA . PHE A 1 162 ? 1.888 -10.842 2.659 1.00 89.81 162 PHE A CA 1
ATOM 1312 C C . PHE A 1 162 ? 1.572 -11.350 1.251 1.00 89.81 162 PHE A C 1
ATOM 1314 O O . PHE A 1 162 ? 2.339 -12.118 0.677 1.00 89.81 162 PHE A O 1
ATOM 1321 N N . HIS A 1 163 ? 0.475 -10.870 0.669 1.00 88.50 163 HIS A N 1
ATOM 1322 C CA . HIS A 1 163 ? 0.015 -11.333 -0.632 1.00 88.50 163 HIS A CA 1
ATOM 1323 C C . HIS A 1 163 ? 0.794 -10.732 -1.810 1.00 88.50 163 HIS A C 1
ATOM 1325 O O . HIS A 1 163 ? 0.789 -11.327 -2.878 1.00 88.50 163 HIS A O 1
ATOM 1331 N N . ALA A 1 164 ? 1.512 -9.618 -1.645 1.00 85.00 164 ALA A N 1
ATOM 1332 C CA . ALA A 1 164 ? 2.304 -9.007 -2.719 1.00 85.00 164 ALA A CA 1
ATOM 1333 C C . ALA A 1 164 ? 3.413 -9.916 -3.278 1.00 85.00 164 ALA A C 1
ATOM 1335 O O . ALA A 1 164 ? 3.836 -9.741 -4.414 1.00 85.00 164 ALA A O 1
ATOM 1336 N N . HIS A 1 165 ? 3.868 -10.894 -2.492 1.00 74.06 165 HIS A N 1
ATOM 1337 C CA . HIS A 1 165 ? 4.918 -11.837 -2.886 1.00 74.06 165 HIS A CA 1
ATOM 1338 C C . HIS A 1 165 ? 4.379 -13.239 -3.212 1.00 74.06 165 HIS A C 1
ATOM 1340 O O . HIS A 1 165 ? 5.150 -14.154 -3.503 1.00 74.06 165 HIS A O 1
ATOM 1346 N N . GLU A 1 166 ? 3.060 -13.442 -3.160 1.00 78.06 166 GLU A N 1
ATOM 1347 C CA . GLU A 1 166 ? 2.452 -14.729 -3.489 1.00 78.06 166 GLU A CA 1
ATOM 1348 C C . GLU A 1 166 ? 2.122 -14.821 -4.980 1.00 78.06 166 GLU A C 1
ATOM 1350 O O . GLU A 1 166 ? 1.425 -13.974 -5.533 1.00 78.06 166 GLU A O 1
ATOM 1355 N N . ALA A 1 167 ? 2.533 -15.915 -5.627 1.00 60.38 167 ALA A N 1
ATOM 1356 C CA . ALA A 1 167 ? 2.303 -16.134 -7.058 1.00 60.38 167 ALA A CA 1
ATOM 1357 C C . ALA A 1 167 ? 0.811 -16.132 -7.470 1.00 60.38 167 ALA A C 1
ATOM 1359 O O . ALA A 1 167 ? 0.494 -15.847 -8.624 1.00 60.38 167 ALA A O 1
ATOM 1360 N N . ASP A 1 168 ? -0.106 -16.421 -6.539 1.00 64.88 168 ASP A N 1
ATOM 1361 C CA . ASP A 1 168 ? -1.557 -16.430 -6.779 1.00 64.88 168 ASP A CA 1
ATOM 1362 C C . ASP A 1 168 ? -2.219 -15.044 -6.629 1.00 64.88 168 ASP A C 1
ATOM 1364 O O . ASP A 1 168 ? -3.402 -14.858 -6.958 1.00 64.88 168 ASP A O 1
ATOM 1368 N N . SER A 1 169 ? -1.479 -14.045 -6.154 1.00 72.31 169 SER A N 1
ATOM 1369 C CA . SER A 1 169 ? -1.976 -12.695 -5.900 1.00 72.31 169 SER A CA 1
ATOM 1370 C C . SER A 1 169 ? -1.592 -11.769 -7.046 1.00 72.31 169 SER A C 1
ATOM 1372 O O . SER A 1 169 ? -0.534 -11.161 -7.083 1.00 72.31 169 SER A O 1
ATOM 1374 N N . THR A 1 170 ? -2.482 -11.662 -8.029 1.00 82.81 170 THR A N 1
ATOM 1375 C CA . THR A 1 170 ? -2.296 -10.737 -9.155 1.00 82.81 170 THR A CA 1
ATOM 1376 C C . THR A 1 170 ? -2.416 -9.276 -8.695 1.00 82.81 170 THR A C 1
ATOM 1378 O O . THR A 1 170 ? -3.310 -9.005 -7.881 1.00 82.81 170 THR A O 1
ATOM 1381 N N . PRO A 1 171 ? -1.690 -8.320 -9.309 1.00 82.31 171 PRO A N 1
ATOM 1382 C CA . PRO A 1 171 ? -1.844 -6.887 -9.041 1.00 82.31 171 PRO A CA 1
ATOM 1383 C C . PRO A 1 171 ? -3.307 -6.414 -9.034 1.00 82.31 171 PRO A C 1
ATOM 1385 O O . PRO A 1 171 ? -3.735 -5.705 -8.127 1.00 82.31 171 PRO A O 1
ATOM 1388 N N . ASP A 1 172 ? -4.131 -6.895 -9.972 1.00 84.31 172 ASP A N 1
ATOM 1389 C CA . ASP A 1 172 ? -5.559 -6.557 -10.044 1.00 84.31 172 ASP A CA 1
ATOM 1390 C C . ASP A 1 172 ? -6.358 -6.928 -8.784 1.00 84.31 172 ASP A C 1
ATOM 1392 O O . ASP A 1 172 ? -7.293 -6.212 -8.413 1.00 84.31 172 ASP A O 1
ATOM 1396 N N . ARG A 1 173 ? -6.009 -8.030 -8.105 1.00 87.25 173 ARG A N 1
ATOM 1397 C CA . ARG A 1 173 ? -6.693 -8.476 -6.878 1.00 87.25 173 ARG A CA 1
ATOM 1398 C C . ARG A 1 173 ? -6.394 -7.539 -5.714 1.00 87.25 173 ARG A C 1
ATOM 1400 O O . ARG A 1 173 ? -7.322 -7.188 -4.985 1.00 87.25 173 ARG A O 1
ATOM 1407 N N . LEU A 1 174 ? -5.139 -7.120 -5.560 1.00 88.12 174 LEU A N 1
ATOM 1408 C CA . LEU A 1 174 ? -4.721 -6.212 -4.489 1.00 88.12 174 LEU A CA 1
ATOM 1409 C C . LEU A 1 174 ? -5.197 -4.778 -4.742 1.00 88.12 174 LEU A C 1
ATOM 1411 O O . LEU A 1 174 ? -5.733 -4.152 -3.831 1.00 88.12 174 LEU A O 1
ATOM 1415 N N . LEU A 1 175 ? -5.157 -4.300 -5.989 1.00 86.12 175 LEU A N 1
ATOM 1416 C CA . LEU A 1 175 ? -5.755 -3.009 -6.358 1.00 86.12 175 LEU A CA 1
ATOM 1417 C C . LEU A 1 175 ? -7.277 -3.013 -6.118 1.00 86.12 175 LEU A C 1
ATOM 1419 O O . LEU A 1 175 ? -7.854 -2.041 -5.632 1.00 86.12 175 LEU A O 1
ATOM 1423 N N . SER A 1 176 ? -7.958 -4.129 -6.407 1.00 86.88 176 SER A N 1
ATOM 1424 C CA . SER A 1 176 ? -9.390 -4.271 -6.096 1.00 86.88 176 SER A CA 1
ATOM 1425 C C . SER A 1 176 ? -9.652 -4.256 -4.589 1.00 86.88 176 SER A C 1
ATOM 1427 O O . SER A 1 176 ? -10.559 -3.556 -4.143 1.00 86.88 176 SER A O 1
ATOM 1429 N N . TYR A 1 177 ? -8.825 -4.951 -3.803 1.00 90.19 177 TYR A N 1
ATOM 1430 C CA . TYR A 1 177 ? -8.877 -4.910 -2.340 1.00 90.19 177 TYR A CA 1
ATOM 1431 C C . TYR A 1 177 ? -8.736 -3.477 -1.803 1.00 90.19 177 TYR A C 1
ATOM 1433 O O . TYR A 1 177 ? -9.568 -3.033 -1.013 1.00 90.19 177 TYR A O 1
ATOM 1441 N N . VAL A 1 178 ? -7.742 -2.721 -2.279 1.00 88.19 178 VAL A N 1
ATOM 1442 C CA . VAL A 1 178 ? -7.524 -1.322 -1.876 1.00 88.19 178 VAL A CA 1
ATOM 1443 C C . VAL A 1 178 ? -8.754 -0.465 -2.161 1.00 88.19 178 VAL A C 1
ATOM 1445 O O . VAL A 1 178 ? -9.225 0.261 -1.283 1.00 88.19 178 VAL A O 1
ATOM 1448 N N . ARG A 1 179 ? -9.330 -0.587 -3.360 1.00 85.62 179 ARG A N 1
ATOM 1449 C CA . ARG A 1 179 ? -10.538 0.159 -3.743 1.00 85.62 179 ARG A CA 1
ATOM 1450 C C . ARG A 1 179 ? -11.732 -0.173 -2.851 1.00 85.62 179 ARG A C 1
ATOM 1452 O O . ARG A 1 179 ? -12.467 0.740 -2.478 1.00 85.62 179 ARG A O 1
ATOM 1459 N N . GLU A 1 180 ? -11.918 -1.443 -2.493 1.00 87.44 180 GLU A N 1
ATOM 1460 C CA . GLU A 1 180 ? -12.974 -1.883 -1.571 1.00 87.44 180 GLU A CA 1
ATOM 1461 C C . GLU A 1 180 ? -12.816 -1.227 -0.190 1.00 87.44 180 GLU A C 1
ATOM 1463 O O . GLU A 1 180 ? -13.772 -0.644 0.328 1.00 87.44 180 GLU A O 1
ATOM 1468 N N . VAL A 1 181 ? -11.607 -1.249 0.380 1.00 88.38 181 VAL A N 1
ATOM 1469 C CA . VAL A 1 181 ? -11.320 -0.671 1.706 1.00 88.38 181 VAL A CA 1
ATOM 1470 C C . VAL A 1 181 ? -11.495 0.854 1.708 1.00 88.38 181 VAL A C 1
ATOM 1472 O O . VAL A 1 181 ? -12.129 1.416 2.611 1.00 88.38 181 VAL A O 1
ATOM 1475 N N . VAL A 1 182 ? -10.992 1.542 0.680 1.00 84.12 182 VAL A N 1
ATOM 1476 C CA . VAL A 1 182 ? -11.132 3.002 0.537 1.00 84.12 182 VAL A CA 1
ATOM 1477 C C . VAL A 1 182 ? -12.605 3.395 0.362 1.00 84.12 182 VAL A C 1
ATOM 1479 O O . VAL A 1 182 ? -13.080 4.337 1.001 1.00 84.12 182 VAL A O 1
ATOM 1482 N N . ALA A 1 183 ? -13.369 2.656 -0.448 1.00 80.88 183 ALA A N 1
ATOM 1483 C CA . ALA A 1 183 ? -14.797 2.908 -0.641 1.00 80.88 183 ALA A CA 1
ATOM 1484 C C . ALA A 1 183 ? -15.616 2.677 0.641 1.00 80.88 183 ALA A C 1
ATOM 1486 O O . ALA A 1 183 ? -16.497 3.486 0.960 1.00 80.88 183 ALA A O 1
ATOM 1487 N N . ALA A 1 184 ? -15.317 1.614 1.394 1.00 80.75 184 ALA A N 1
ATOM 1488 C CA . ALA A 1 184 ? -15.957 1.329 2.679 1.00 80.75 184 ALA A CA 1
ATOM 1489 C C . AL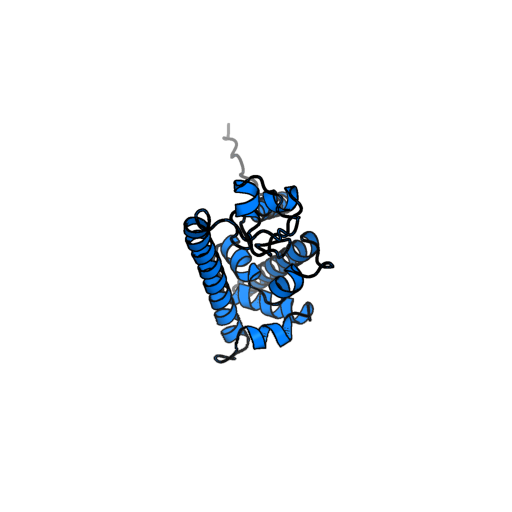A A 1 184 ? -15.687 2.441 3.704 1.00 80.75 184 ALA A C 1
ATOM 1491 O O . ALA A 1 184 ? -16.596 2.872 4.416 1.00 80.75 184 ALA A O 1
ATOM 1492 N N . THR A 1 185 ? -14.458 2.961 3.721 1.00 78.44 185 THR A N 1
ATOM 1493 C CA . THR A 1 185 ? -14.064 4.089 4.574 1.00 78.44 185 THR A CA 1
ATOM 1494 C C . THR A 1 185 ? -14.876 5.341 4.248 1.00 78.44 185 THR A C 1
ATOM 1496 O O . THR A 1 185 ? -15.545 5.880 5.128 1.00 78.44 185 THR A O 1
ATOM 1499 N N . ASN A 1 186 ? -14.914 5.746 2.975 1.00 71.94 186 ASN A N 1
ATOM 1500 C CA . ASN A 1 186 ? -15.663 6.925 2.525 1.00 71.94 186 ASN A CA 1
ATOM 1501 C C . ASN A 1 186 ? -17.178 6.805 2.771 1.00 71.94 186 ASN A C 1
ATOM 1503 O O . ASN A 1 186 ? -17.840 7.795 3.072 1.00 71.94 186 ASN A O 1
ATO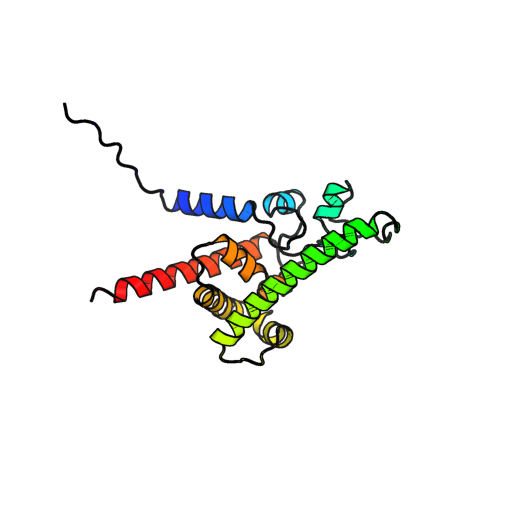M 1507 N N . SER A 1 187 ? -17.737 5.596 2.668 1.00 67.88 187 SER A N 1
ATOM 1508 C CA . SER A 1 187 ? -19.171 5.356 2.891 1.00 67.88 187 SER A CA 1
ATOM 1509 C C . SER A 1 187 ? -19.574 5.460 4.364 1.00 67.88 187 SER A C 1
ATOM 1511 O O . SER A 1 187 ? -20.695 5.863 4.662 1.00 67.88 187 SER A O 1
ATOM 1513 N N . ASN A 1 188 ? -18.678 5.106 5.290 1.00 58.22 188 ASN A N 1
ATOM 1514 C CA . ASN A 1 188 ? -18.933 5.226 6.728 1.00 58.22 188 ASN A CA 1
ATOM 1515 C C . ASN A 1 188 ? -18.809 6.671 7.229 1.00 58.22 188 ASN A C 1
ATOM 1517 O O . ASN A 1 188 ? -19.567 7.061 8.108 1.00 58.22 188 ASN A O 1
ATOM 1521 N N . VAL A 1 189 ? -17.932 7.479 6.629 1.00 54.34 189 VAL A N 1
ATOM 1522 C CA . VAL A 1 189 ? -17.811 8.916 6.944 1.00 54.34 189 VAL A CA 1
ATOM 1523 C C . VAL A 1 189 ? -19.077 9.668 6.530 1.00 54.34 189 VAL A C 1
ATOM 1525 O O . VAL A 1 189 ? -19.597 10.480 7.287 1.00 54.34 189 VAL A O 1
ATOM 1528 N N . LEU A 1 190 ? -19.632 9.360 5.354 1.00 43.25 190 LEU A N 1
ATOM 1529 C CA . LEU A 1 190 ? -20.865 10.002 4.883 1.00 43.25 190 LEU A CA 1
ATOM 1530 C C . LEU A 1 190 ? -22.096 9.657 5.738 1.00 43.25 190 LEU A C 1
ATOM 1532 O O . LEU A 1 190 ? -23.073 10.393 5.700 1.00 43.25 190 LEU A O 1
ATOM 1536 N N . LYS A 1 191 ? -22.059 8.567 6.518 1.00 46.78 191 LYS A N 1
ATOM 1537 C CA . LYS A 1 191 ? -23.127 8.233 7.473 1.00 46.78 191 LYS A CA 1
ATOM 1538 C C . LYS A 1 191 ? -23.034 9.038 8.767 1.00 46.78 191 LYS A C 1
ATOM 1540 O O . LYS A 1 191 ? -24.066 9.378 9.323 1.00 46.78 191 LYS A O 1
ATOM 1545 N N . THR A 1 192 ? -21.829 9.374 9.232 1.00 43.66 192 THR A N 1
ATOM 1546 C CA . THR A 1 192 ? -21.661 10.148 10.473 1.00 43.66 192 THR A CA 1
ATOM 1547 C C . THR A 1 192 ? -22.019 11.627 10.320 1.00 43.66 192 THR A C 1
ATOM 1549 O O . THR A 1 192 ? -22.319 12.273 11.318 1.00 43.66 192 THR A O 1
ATOM 1552 N N . ASP A 1 193 ? -22.032 12.156 9.090 1.00 43.12 193 ASP A N 1
ATOM 1553 C CA . ASP A 1 193 ? -22.444 13.541 8.817 1.00 43.12 193 ASP A CA 1
ATOM 1554 C C . ASP A 1 193 ? -23.976 13.715 8.703 1.00 43.12 193 ASP A C 1
ATOM 1556 O O . ASP A 1 193 ? -24.477 14.810 8.959 1.00 43.12 193 ASP A O 1
ATOM 1560 N N . GLU A 1 194 ? -24.746 12.663 8.376 1.00 46.19 194 GLU A N 1
ATOM 1561 C CA . GLU A 1 194 ? -26.224 12.733 8.355 1.00 46.19 194 GLU A CA 1
ATOM 1562 C C . GLU A 1 194 ? -26.871 12.575 9.747 1.00 46.19 194 GLU A C 1
ATOM 1564 O O . GLU A 1 194 ? -28.009 13.001 9.936 1.00 46.19 194 GLU A O 1
ATOM 1569 N N . ASP A 1 195 ? -26.135 12.091 10.754 1.00 43.72 195 ASP A N 1
ATOM 1570 C CA . ASP A 1 195 ? -26.603 12.010 12.152 1.00 43.72 195 ASP A CA 1
ATOM 1571 C C . ASP A 1 195 ? -26.436 13.335 12.938 1.00 43.72 195 ASP A C 1
ATOM 1573 O O . ASP A 1 195 ? -26.731 13.407 14.131 1.00 43.72 195 ASP A O 1
ATOM 1577 N N . LEU A 1 196 ? -25.996 14.415 12.278 1.00 44.34 196 LEU A N 1
ATOM 1578 C CA . LEU A 1 196 ? -25.932 15.778 12.836 1.00 44.34 196 LEU A CA 1
ATOM 1579 C C . LEU A 1 196 ? -27.120 16.668 12.424 1.00 44.34 196 LEU A C 1
ATOM 1581 O O . LEU A 1 196 ? -27.122 17.869 12.704 1.00 44.34 196 LEU A O 1
ATOM 1585 N N . TYR A 1 197 ? -28.140 16.088 11.785 1.00 41.94 197 TYR A N 1
ATOM 1586 C CA . TYR A 1 197 ? -29.373 16.780 11.401 1.00 41.94 197 TYR A CA 1
ATOM 1587 C C . TYR A 1 197 ? -30.630 15.928 11.653 1.00 41.94 197 TYR A C 1
ATOM 1589 O O . TYR A 1 197 ? -31.475 15.783 10.770 1.00 41.94 197 TYR A O 1
ATOM 1597 N N . ILE A 1 198 ? -30.781 15.382 12.867 1.00 40.78 198 ILE A N 1
ATOM 1598 C CA . ILE A 1 198 ? -32.074 14.913 13.405 1.00 40.78 198 ILE A CA 1
ATOM 1599 C C . ILE A 1 198 ? -32.220 15.374 14.855 1.00 40.78 198 ILE A C 1
ATOM 1601 O O . ILE A 1 198 ? -31.268 15.167 15.639 1.00 40.78 198 ILE A O 1
#

Organism: Chroococcidiopsis thermalis (strain PCC 7203) (NCBI:txid251229)

Foldseek 3Di:
DDDPPPPPDPDDPVRVVVVVVVVQQQDQQLLLQDGVVRCVVLQAFSLDQQRCPQPRGLSNCVVVVHRSNDRDPDDDDPVVCVVVVVSVVVSVVLLVVLLVLLVVLLCVVVVNVPDDSVNQLVPPQPPLVSLLVSLLSSCLSVDDVDPNSSSNSSSSRSNNNNLSNPPVRRNVNVVVSSVSSVVVNVVVVVVVVVVVPD

Radius of gyration: 19.95 Å; chains: 1; bounding box: 63×55×46 Å

Secondary structure (DSSP, 8-state):
--------PPPPHHHHHHHHHHHHTT--SSSSS--HHHHHHHT--TT-SSSSSSSS-HHHHHHTT--TTS---SPPPHHHHHHHHHHHHHHHHHHHHHHHHHHHHHHHHHT-TT--HHHHHHHHTT-HHHHHHHHHHHHHHT--S-HHHHHHHHTT-HHHHHHTT-TT--HHHHHHHHHHHHHHHHHHHHHHHHTT--